Protein AF-A0A9E0NJ29-F1 (afdb_monomer_lite)

Secondary structure (DSSP, 8-state):
-EE--EEEEEE-SPP--EE-SSSEEE-S-HHHHHHHHHHHHHTT-EEPPPEE-GGG-EEEEEEETTEEEEEEEEEESEEEEEEEETTS-TTS-TTTSPPPHHHHHHHHHHHHHHHHSTTEEEEEEE-TTTTTTT---BS-SEE-----SS-EEEEEEE---SSS-----TTTTTTHHHHHHHHHHHHHTT-EEEEEEE-TTSEEEEEEESSS--EEEEEEEETTEEEEEEEETTS-HHHHHTTPPPPHHHHHHHHHHHHHHHH-TTEEEEEEE-GGGT----TTTT-GGG------

Sequence (296 aa):
MKVRPWAEFRTDLPSDQVEDEHDIVQFGGLGVAEAIGGLLAAHGYEISPPEYAGEHGWEFDFHALERRFWCQVTEVDRIQLLCIDMTSSPFGDVSRKPPHPAYIEVMTLLDRDLVDDPRFHDLAWYFDDEVARDLPGSLSPICETVAARVGSWVEFRADLSEDMGERQSGDIGLGQGCADAIVELLSGLGHQVWSPLPTTDKGWRFSFGPSGPRFTCDVHKMGETYRVLVEDKGRTFVDKLFKRPPTALHGETLSRLNAALAEDPRFREIIWRHPDERGRPDRDRDNPLDNPVSSG

pLDDT: mean 82.24, std 17.14, range [41.75, 98.69]

Structure (mmCIF, N/CA/C/O backbone):
data_AF-A0A9E0NJ29-F1
#
_entry.id   AF-A0A9E0NJ29-F1
#
loop_
_atom_site.group_PDB
_atom_site.id
_atom_site.type_symbol
_atom_site.label_atom_id
_atom_site.label_alt_id
_atom_site.label_comp_id
_atom_site.label_asym_id
_atom_site.label_entity_id
_atom_site.label_seq_id
_atom_site.pdbx_PDB_ins_code
_atom_site.Cartn_x
_atom_site.Cartn_y
_atom_site.Cartn_z
_atom_site.occupancy
_atom_site.B_iso_or_equiv
_atom_site.auth_seq_id
_atom_site.auth_comp_id
_atom_site.auth_asym_id
_atom_site.auth_atom_id
_atom_site.pdbx_PDB_model_num
ATOM 1 N N . MET A 1 1 ? -4.470 10.086 6.178 1.00 78.44 1 MET A N 1
ATOM 2 C CA . MET A 1 1 ? -4.207 9.013 5.207 1.00 78.44 1 MET A CA 1
ATOM 3 C C . MET A 1 1 ? -2.975 9.387 4.418 1.00 78.44 1 MET A C 1
ATOM 5 O O . MET A 1 1 ? -2.860 10.541 4.015 1.00 78.44 1 MET A O 1
ATOM 9 N N . LYS A 1 2 ? -2.043 8.452 4.275 1.00 88.12 2 LYS A N 1
ATOM 10 C CA . LYS A 1 2 ? -0.867 8.591 3.418 1.00 88.12 2 LYS A CA 1
ATOM 11 C C . LYS A 1 2 ? -0.836 7.400 2.467 1.00 88.12 2 LYS A C 1
ATOM 13 O O . LYS A 1 2 ? -1.322 6.334 2.830 1.00 88.12 2 LYS A O 1
ATOM 18 N N . VAL A 1 3 ? -0.263 7.594 1.291 1.00 91.44 3 VAL A N 1
ATOM 19 C CA . VAL A 1 3 ? -0.092 6.542 0.288 1.00 91.44 3 VAL A CA 1
ATOM 20 C C . VAL A 1 3 ? 1.399 6.318 0.100 1.00 91.44 3 VAL A C 1
ATOM 22 O O . VAL A 1 3 ? 2.151 7.289 0.027 1.00 91.44 3 VAL A O 1
ATOM 25 N N . ARG A 1 4 ? 1.808 5.054 0.091 1.00 94.19 4 ARG A N 1
ATOM 26 C CA . ARG A 1 4 ? 3.157 4.598 -0.231 1.00 94.19 4 ARG A CA 1
ATOM 27 C C . ARG A 1 4 ? 3.236 4.396 -1.743 1.00 94.19 4 ARG A C 1
ATOM 29 O O . ARG A 1 4 ? 2.570 3.489 -2.233 1.00 94.19 4 ARG A O 1
ATOM 36 N N . PRO A 1 5 ? 3.937 5.271 -2.481 1.00 95.62 5 PRO A N 1
ATOM 37 C CA . PRO A 1 5 ? 3.960 5.207 -3.938 1.00 95.62 5 PRO A CA 1
ATOM 38 C C . PRO A 1 5 ? 4.903 4.112 -4.456 1.00 95.62 5 PRO A C 1
ATOM 40 O O . PRO A 1 5 ? 4.798 3.739 -5.621 1.00 95.62 5 PRO A O 1
ATOM 43 N N . TRP A 1 6 ? 5.803 3.610 -3.603 1.00 96.94 6 TRP A N 1
ATOM 44 C CA . TRP A 1 6 ? 6.782 2.586 -3.946 1.00 96.94 6 TRP A CA 1
ATOM 45 C C . TRP A 1 6 ? 6.313 1.202 -3.519 1.00 96.94 6 TRP A C 1
ATOM 47 O O . TRP A 1 6 ? 5.836 1.039 -2.394 1.00 96.94 6 TRP A O 1
ATOM 57 N N . ALA A 1 7 ? 6.543 0.212 -4.369 1.00 97.62 7 ALA A N 1
ATOM 58 C CA . ALA A 1 7 ? 6.485 -1.197 -4.030 1.00 97.62 7 ALA A CA 1
ATOM 59 C C . ALA A 1 7 ? 7.816 -1.874 -4.361 1.00 97.62 7 ALA A C 1
ATOM 61 O O . ALA A 1 7 ? 8.446 -1.547 -5.364 1.00 97.62 7 ALA A O 1
ATOM 62 N N . GLU A 1 8 ? 8.204 -2.849 -3.550 1.00 97.31 8 GLU A N 1
ATOM 63 C CA . GLU A 1 8 ? 9.219 -3.834 -3.896 1.00 97.31 8 GLU A CA 1
ATOM 64 C C . GLU A 1 8 ? 8.598 -5.224 -3.881 1.00 97.31 8 GLU A C 1
ATOM 66 O O . GLU A 1 8 ? 7.799 -5.546 -3.001 1.00 97.31 8 GLU A O 1
ATOM 71 N N . PHE A 1 9 ? 8.963 -6.054 -4.852 1.00 97.56 9 PHE A N 1
ATOM 72 C CA . PHE A 1 9 ? 8.503 -7.437 -4.939 1.00 97.56 9 PHE A CA 1
ATOM 73 C C . PHE A 1 9 ? 9.471 -8.283 -5.767 1.00 97.56 9 PHE A C 1
ATOM 75 O O . PHE A 1 9 ? 10.479 -7.811 -6.302 1.00 97.56 9 PHE A O 1
ATOM 82 N N . ARG A 1 10 ? 9.179 -9.577 -5.839 1.00 97.62 10 ARG A N 1
ATOM 83 C CA . ARG A 1 10 ? 9.832 -10.542 -6.718 1.00 97.62 10 ARG A CA 1
ATOM 84 C C . ARG A 1 10 ? 8.836 -11.063 -7.743 1.00 97.62 10 ARG A C 1
ATOM 86 O O . ARG A 1 10 ? 7.624 -10.976 -7.544 1.00 97.62 10 ARG A O 1
ATOM 93 N N . THR A 1 11 ? 9.357 -11.581 -8.847 1.00 97.94 11 THR A N 1
ATOM 94 C CA . THR A 1 11 ? 8.540 -12.112 -9.931 1.00 97.94 11 THR A CA 1
ATOM 95 C C . THR A 1 11 ? 9.169 -13.346 -10.559 1.00 97.94 11 THR A C 1
ATOM 97 O O . THR A 1 11 ? 10.391 -13.461 -10.617 1.00 97.94 11 THR A O 1
ATOM 100 N N . ASP A 1 12 ? 8.313 -14.237 -11.056 1.00 97.56 12 ASP A N 1
ATOM 101 C CA . ASP A 1 12 ? 8.699 -15.397 -11.867 1.00 97.56 12 ASP A CA 1
ATOM 102 C C . ASP A 1 12 ? 8.772 -15.070 -13.373 1.00 97.56 12 ASP A C 1
ATOM 104 O O . ASP A 1 12 ? 9.036 -15.949 -14.200 1.00 97.56 12 ASP A O 1
ATOM 108 N N . LEU A 1 13 ? 8.497 -13.819 -13.760 1.00 97.44 13 LEU A N 1
ATOM 109 C CA . LEU A 1 13 ? 8.681 -13.367 -15.136 1.00 97.44 13 LEU A CA 1
ATOM 110 C C . LEU A 1 13 ? 10.170 -13.441 -15.518 1.00 97.44 13 LEU A C 1
ATOM 112 O O . LEU A 1 13 ? 11.033 -13.143 -14.692 1.00 97.44 13 LEU A O 1
ATOM 116 N N . PRO A 1 14 ? 10.499 -13.847 -16.759 1.00 97.00 14 PRO A N 1
ATOM 117 C CA . PRO A 1 14 ? 11.886 -13.899 -17.196 1.00 97.00 14 PRO A CA 1
ATOM 118 C C . PRO A 1 14 ? 12.480 -12.489 -17.204 1.00 97.00 14 PRO A C 1
ATOM 120 O O . PRO A 1 14 ? 11.863 -11.574 -17.750 1.00 97.00 14 PRO A O 1
ATOM 123 N N . SER A 1 15 ? 13.681 -12.338 -16.640 1.00 95.69 15 SER A N 1
ATOM 124 C CA . SER A 1 15 ? 14.414 -11.076 -16.741 1.00 95.69 15 SER A CA 1
ATOM 125 C C . SER A 1 15 ? 14.757 -10.791 -18.203 1.00 95.69 15 SER A C 1
ATOM 127 O O . SER A 1 15 ? 15.231 -11.661 -18.942 1.00 95.69 15 SER A O 1
ATOM 129 N N . ASP A 1 16 ? 14.483 -9.560 -18.610 1.00 96.44 16 ASP A N 1
ATOM 130 C CA . ASP A 1 16 ? 14.795 -8.973 -19.909 1.00 96.44 16 ASP A CA 1
ATOM 131 C C . ASP A 1 16 ? 16.003 -8.020 -19.837 1.00 96.44 16 ASP A C 1
ATOM 133 O O . ASP A 1 16 ? 16.238 -7.239 -20.762 1.00 96.44 16 ASP A O 1
ATOM 137 N N . GLN A 1 17 ? 16.776 -8.094 -18.748 1.00 96.81 17 GLN A N 1
ATOM 138 C CA . GLN A 1 17 ? 18.022 -7.356 -18.585 1.00 96.81 17 GLN A CA 1
ATOM 139 C C . GLN A 1 17 ? 19.045 -7.764 -19.653 1.00 96.81 17 GLN A C 1
ATOM 141 O O . GLN A 1 17 ? 19.259 -8.946 -19.933 1.00 96.81 17 GLN A O 1
ATOM 146 N N . VAL A 1 18 ? 19.705 -6.765 -20.238 1.00 96.44 18 VAL A N 1
ATOM 147 C CA . VAL A 1 18 ? 20.787 -6.955 -21.206 1.00 96.44 18 VAL A CA 1
ATOM 148 C C . VAL A 1 18 ? 22.066 -6.380 -20.622 1.00 96.44 18 VAL A C 1
ATOM 150 O O . VAL A 1 18 ? 22.160 -5.181 -20.367 1.00 96.44 18 VAL A O 1
ATOM 153 N N . GLU A 1 19 ? 23.062 -7.240 -20.457 1.00 95.75 19 GLU A N 1
ATOM 154 C CA . GLU A 1 19 ? 24.405 -6.887 -20.000 1.00 95.75 19 GLU A CA 1
ATOM 155 C C . GLU A 1 19 ? 25.410 -7.071 -21.140 1.00 95.75 19 GLU A C 1
ATOM 157 O O . GLU A 1 19 ? 25.272 -7.983 -21.964 1.00 95.75 19 GLU A O 1
ATOM 162 N N . ASP A 1 20 ? 26.425 -6.211 -21.185 1.00 94.56 20 ASP A N 1
ATOM 163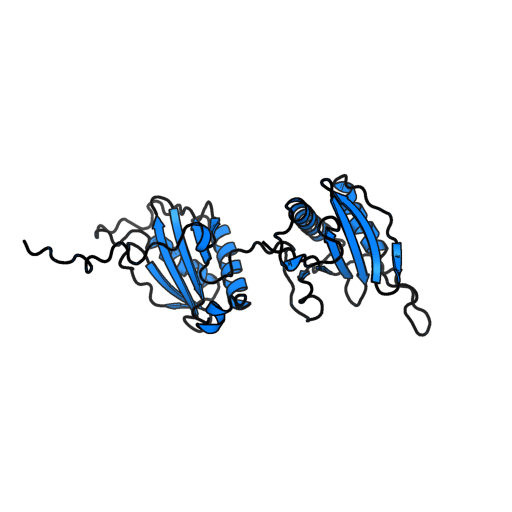 C CA . ASP A 1 20 ? 27.644 -6.461 -21.949 1.00 94.56 20 ASP A CA 1
ATOM 164 C C . ASP A 1 20 ? 28.786 -6.933 -21.025 1.00 94.56 20 ASP A C 1
ATOM 166 O O . ASP A 1 20 ? 28.555 -7.359 -19.896 1.00 94.56 20 ASP A O 1
ATOM 170 N N . GLU A 1 21 ? 30.031 -6.953 -21.512 1.00 94.31 21 GLU A N 1
ATOM 171 C CA . GLU A 1 21 ? 31.173 -7.440 -20.722 1.00 94.31 21 GLU A CA 1
ATOM 172 C C . GLU A 1 21 ? 31.466 -6.608 -19.458 1.00 94.31 21 GLU A C 1
ATOM 174 O O . GLU A 1 21 ? 32.166 -7.103 -18.572 1.00 94.31 21 GLU A O 1
ATOM 179 N N . HIS A 1 22 ? 30.989 -5.362 -19.378 1.00 92.62 22 HIS A N 1
ATOM 180 C CA . HIS A 1 22 ? 31.361 -4.429 -18.314 1.00 92.62 22 HIS A CA 1
ATOM 181 C C . HIS A 1 22 ? 30.162 -3.744 -17.650 1.00 92.62 22 HIS A C 1
ATOM 183 O O . HIS A 1 22 ? 30.268 -3.425 -16.466 1.00 92.62 22 HIS A O 1
ATOM 189 N N . ASP A 1 23 ? 29.052 -3.543 -18.365 1.00 92.25 23 ASP A N 1
ATOM 190 C CA . ASP A 1 23 ? 27.946 -2.695 -17.925 1.00 92.25 23 ASP A CA 1
ATOM 191 C C . ASP A 1 23 ? 26.559 -3.271 -18.283 1.00 92.25 23 ASP A C 1
ATOM 193 O O . ASP A 1 23 ? 26.382 -4.060 -19.218 1.00 92.25 23 ASP A O 1
ATOM 197 N N . ILE A 1 24 ? 25.536 -2.832 -17.539 1.00 90.94 24 ILE A N 1
ATOM 198 C CA . ILE A 1 24 ? 24.129 -3.059 -17.893 1.00 90.94 24 ILE A CA 1
ATOM 199 C C . ILE A 1 24 ? 23.787 -2.124 -19.059 1.00 90.94 24 ILE A C 1
ATOM 201 O O . ILE A 1 24 ? 23.753 -0.903 -18.907 1.00 90.94 24 ILE A O 1
ATOM 205 N N . VAL A 1 25 ? 23.508 -2.701 -20.227 1.00 94.06 25 VAL A N 1
ATOM 206 C CA . VAL A 1 25 ? 23.078 -1.965 -21.426 1.00 94.06 25 VAL A CA 1
ATOM 207 C C . VAL A 1 25 ? 21.591 -1.623 -21.335 1.00 94.06 25 VAL A C 1
ATOM 209 O O . VAL A 1 25 ? 21.167 -0.537 -21.739 1.00 94.06 25 VAL A O 1
ATOM 212 N N . GLN A 1 26 ? 20.799 -2.552 -20.797 1.00 95.62 26 GLN A N 1
ATOM 213 C CA . GLN A 1 26 ? 19.365 -2.397 -20.600 1.00 95.62 26 GLN A CA 1
ATOM 214 C C . GLN A 1 26 ? 18.952 -2.987 -19.258 1.00 95.62 26 GLN A C 1
ATOM 216 O O . GLN A 1 26 ? 19.110 -4.188 -19.052 1.00 95.62 26 GLN A O 1
ATOM 221 N N . PHE A 1 27 ? 18.401 -2.161 -18.370 1.00 95.69 27 PHE A N 1
ATOM 222 C CA . PHE A 1 27 ? 17.792 -2.658 -17.137 1.00 95.69 27 PHE A CA 1
ATOM 223 C C . PHE A 1 27 ? 16.570 -3.523 -17.458 1.00 95.69 27 PHE A C 1
ATOM 225 O O . PHE A 1 27 ? 15.775 -3.189 -18.345 1.00 95.69 27 PHE A O 1
ATOM 232 N N . GLY A 1 28 ? 16.427 -4.630 -16.731 1.00 96.56 28 GLY A N 1
ATOM 233 C CA . GLY A 1 28 ? 15.237 -5.466 -16.818 1.00 96.56 28 GLY A CA 1
ATOM 234 C C . GLY A 1 28 ? 13.997 -4.766 -16.256 1.00 96.56 28 GLY A C 1
ATOM 235 O O . GLY A 1 28 ? 14.069 -3.707 -15.622 1.00 96.56 28 GLY A O 1
ATOM 236 N N . GLY A 1 29 ? 12.835 -5.357 -16.516 1.00 97.44 29 GLY A N 1
ATOM 237 C CA . GLY A 1 29 ? 11.540 -4.873 -16.056 1.00 97.44 29 GLY A CA 1
ATOM 238 C C . GLY A 1 29 ? 10.511 -4.640 -17.160 1.00 97.44 29 GLY A C 1
ATOM 239 O O . GLY A 1 29 ? 9.378 -4.306 -16.816 1.00 97.44 29 GLY A O 1
ATOM 240 N N . LEU A 1 30 ? 10.818 -4.848 -18.451 1.00 98.19 30 LEU A N 1
ATOM 241 C CA . LEU A 1 30 ? 9.831 -4.667 -19.526 1.00 98.19 30 LEU A CA 1
ATOM 242 C C . LEU A 1 30 ? 8.654 -5.617 -19.342 1.00 98.19 30 LEU A C 1
ATOM 244 O O . LEU A 1 30 ? 7.504 -5.185 -19.325 1.00 98.19 30 LEU A O 1
ATOM 248 N N . GLY A 1 31 ? 8.939 -6.908 -19.147 1.00 98.25 31 GLY A N 1
ATOM 249 C CA . GLY A 1 31 ? 7.895 -7.921 -18.975 1.00 98.25 31 GLY A CA 1
ATOM 250 C C . GLY A 1 31 ? 7.026 -7.652 -17.744 1.00 98.25 31 GLY A C 1
ATOM 251 O O . GLY A 1 31 ? 5.822 -7.911 -17.755 1.00 98.25 31 GLY A O 1
ATOM 252 N N . VAL A 1 32 ? 7.618 -7.072 -16.697 1.00 98.44 32 VAL A N 1
ATOM 253 C CA . VAL A 1 32 ? 6.902 -6.624 -15.498 1.00 98.44 32 VAL A CA 1
ATOM 254 C C . VAL A 1 32 ? 6.026 -5.411 -15.806 1.00 98.44 32 VAL A C 1
ATOM 256 O O . VAL A 1 32 ? 4.849 -5.418 -15.455 1.00 98.44 32 VAL A O 1
ATOM 259 N N . ALA A 1 33 ? 6.562 -4.385 -16.470 1.00 98.62 33 ALA A N 1
ATOM 260 C CA . ALA A 1 33 ? 5.816 -3.186 -16.844 1.00 98.62 33 ALA A CA 1
ATOM 261 C C . ALA A 1 33 ? 4.617 -3.530 -17.745 1.00 98.62 33 ALA A C 1
ATOM 263 O O . ALA A 1 33 ? 3.506 -3.065 -17.494 1.00 98.62 33 ALA A O 1
ATOM 264 N N . GLU A 1 34 ? 4.804 -4.416 -18.727 1.00 98.62 34 GLU A N 1
ATOM 265 C CA . GLU A 1 34 ? 3.725 -4.940 -19.572 1.00 98.62 34 GLU A CA 1
ATOM 266 C C . GLU A 1 34 ? 2.687 -5.725 -18.762 1.00 98.62 34 GLU A C 1
ATOM 268 O O . GLU A 1 34 ? 1.483 -5.569 -18.977 1.00 98.62 34 GLU A O 1
ATOM 273 N N . ALA A 1 35 ? 3.124 -6.554 -17.808 1.00 98.62 35 ALA A N 1
ATOM 274 C CA . ALA A 1 35 ? 2.219 -7.315 -16.955 1.00 98.62 35 ALA A CA 1
ATOM 275 C C . ALA A 1 35 ? 1.366 -6.405 -16.056 1.00 98.62 35 ALA A C 1
ATOM 277 O O . ALA A 1 35 ? 0.152 -6.604 -15.987 1.00 98.62 35 ALA A O 1
ATOM 278 N N . ILE A 1 36 ? 1.969 -5.392 -15.427 1.00 98.69 36 ILE A N 1
ATOM 279 C CA . ILE A 1 36 ? 1.260 -4.394 -14.611 1.00 98.69 36 ILE A CA 1
ATOM 280 C C . ILE A 1 36 ? 0.313 -3.565 -15.483 1.00 98.69 36 ILE A C 1
ATOM 282 O O . ILE A 1 36 ? -0.847 -3.372 -15.120 1.00 98.69 36 ILE A O 1
ATOM 286 N N . GLY A 1 37 ? 0.767 -3.125 -16.659 1.00 98.56 37 GLY A N 1
ATOM 287 C CA . GLY A 1 37 ? -0.082 -2.453 -17.639 1.00 98.56 37 GLY A CA 1
ATOM 288 C C . GLY A 1 37 ? -1.286 -3.311 -18.037 1.00 98.56 37 GLY A C 1
ATOM 289 O O . GLY A 1 37 ? -2.406 -2.813 -18.090 1.00 98.56 37 GLY A O 1
ATOM 290 N N . GLY A 1 38 ? -1.094 -4.619 -18.228 1.00 98.56 38 GLY A N 1
ATOM 291 C CA . GLY A 1 38 ? -2.170 -5.574 -18.496 1.00 98.56 38 GLY A CA 1
ATOM 292 C C . GLY A 1 38 ? -3.193 -5.687 -17.360 1.00 98.56 38 GLY A C 1
ATOM 293 O O . GLY A 1 38 ? -4.394 -5.722 -17.637 1.00 98.56 38 GLY A O 1
ATOM 294 N N . LEU A 1 39 ? -2.742 -5.695 -16.098 1.00 98.44 39 LEU A N 1
ATOM 295 C CA . LEU A 1 39 ? -3.627 -5.673 -14.924 1.00 98.44 39 LEU A CA 1
ATOM 296 C C . LEU A 1 39 ? -4.468 -4.391 -14.897 1.00 98.44 39 LEU A C 1
ATOM 298 O O . LEU A 1 39 ? -5.692 -4.452 -14.820 1.00 98.44 39 LEU A O 1
ATOM 302 N N . LEU A 1 40 ? -3.832 -3.229 -15.060 1.00 98.31 40 LEU A N 1
ATOM 303 C CA . LEU A 1 40 ? -4.519 -1.934 -15.078 1.00 98.31 40 LEU A CA 1
ATOM 304 C C . LEU A 1 40 ? -5.496 -1.810 -16.262 1.00 98.31 40 LEU A C 1
ATOM 306 O O . LEU A 1 40 ? -6.622 -1.337 -16.096 1.00 98.31 40 LEU A O 1
ATOM 310 N N . ALA A 1 41 ? -5.110 -2.288 -17.446 1.00 98.25 41 ALA A N 1
ATOM 311 C CA . ALA A 1 41 ? -5.965 -2.308 -18.630 1.00 98.25 41 ALA A CA 1
ATOM 312 C C . ALA A 1 41 ? -7.211 -3.192 -18.443 1.00 98.25 41 ALA A C 1
ATOM 314 O O . ALA A 1 41 ? -8.274 -2.873 -18.981 1.00 98.25 41 ALA A O 1
ATOM 315 N N . ALA A 1 42 ? -7.125 -4.269 -17.651 1.00 98.19 42 ALA A N 1
ATOM 316 C CA . ALA A 1 42 ? -8.271 -5.128 -17.340 1.00 98.19 42 ALA A CA 1
ATOM 317 C C . ALA A 1 42 ? -9.385 -4.391 -16.566 1.00 98.19 42 ALA A C 1
ATOM 319 O O . ALA A 1 42 ? -10.545 -4.802 -16.629 1.00 98.19 42 ALA A O 1
ATOM 320 N N . HIS A 1 43 ? -9.064 -3.264 -15.918 1.00 97.31 43 HIS A N 1
ATOM 321 C CA . HIS A 1 43 ? -10.033 -2.360 -15.277 1.00 97.31 43 HIS A CA 1
ATOM 322 C C . HIS A 1 43 ? -10.547 -1.247 -16.196 1.00 97.31 43 HIS A C 1
ATOM 324 O O . HIS A 1 43 ? -11.278 -0.361 -15.755 1.00 97.31 43 HIS A O 1
ATOM 330 N N . GLY A 1 44 ? -10.203 -1.295 -17.485 1.00 97.81 44 GLY A N 1
ATOM 331 C CA . GLY A 1 44 ? -10.639 -0.324 -18.487 1.00 97.81 44 GLY A CA 1
ATOM 332 C C . GLY A 1 44 ? -9.830 0.973 -18.500 1.00 97.81 44 GLY A C 1
ATOM 333 O O . GLY A 1 44 ? -10.287 1.956 -19.084 1.00 97.81 44 GLY A O 1
ATOM 334 N N . TYR A 1 45 ? -8.656 0.997 -17.866 1.00 98.06 45 TYR A N 1
ATOM 335 C CA . TYR A 1 45 ? -7.743 2.136 -17.932 1.00 98.06 45 TYR A CA 1
ATOM 336 C C . TYR A 1 45 ? -6.970 2.150 -19.255 1.00 98.06 45 TYR A C 1
ATOM 338 O O . TYR A 1 45 ? -6.620 1.107 -19.807 1.00 98.06 45 TYR A O 1
ATOM 346 N N . GLU A 1 46 ? -6.706 3.350 -19.769 1.00 97.94 46 GLU A N 1
ATOM 347 C CA . GLU A 1 46 ? -5.904 3.549 -20.978 1.00 97.94 46 GLU A CA 1
ATOM 348 C C . GLU A 1 46 ? -4.428 3.646 -20.588 1.00 97.94 46 GLU A C 1
ATOM 350 O O . GLU A 1 46 ? -4.053 4.576 -19.872 1.00 97.94 46 GLU A O 1
ATOM 355 N N . ILE A 1 47 ? -3.615 2.688 -21.041 1.00 98.38 47 ILE A N 1
ATOM 356 C CA . ILE A 1 47 ? -2.194 2.552 -20.692 1.00 98.38 47 ILE A CA 1
ATOM 357 C C . ILE A 1 47 ? -1.339 2.862 -21.924 1.00 98.38 47 ILE A C 1
ATOM 359 O O . ILE A 1 47 ? -1.619 2.351 -23.013 1.00 98.38 47 ILE A O 1
ATOM 363 N N . SER A 1 48 ? -0.292 3.672 -21.769 1.00 98.56 48 SER A N 1
ATOM 364 C CA . SER A 1 48 ? 0.726 3.820 -22.809 1.00 98.56 48 SER A CA 1
ATOM 365 C C . SER A 1 48 ? 1.612 2.568 -22.877 1.00 98.56 48 SER A C 1
ATOM 367 O O . SER A 1 48 ? 1.768 1.863 -21.879 1.00 98.56 48 SER A O 1
ATOM 369 N N . PRO A 1 49 ? 2.237 2.274 -24.026 1.00 98.38 49 PRO A N 1
ATOM 370 C CA . PRO A 1 49 ? 3.308 1.284 -24.070 1.00 98.38 49 PRO A CA 1
ATOM 371 C C . PRO A 1 49 ? 4.441 1.658 -23.094 1.00 98.38 49 PRO A C 1
ATOM 373 O O . PRO A 1 49 ? 4.693 2.855 -22.927 1.00 98.38 49 PRO A O 1
ATOM 376 N N . PRO A 1 50 ? 5.129 0.677 -22.479 1.00 98.56 50 PRO A N 1
ATOM 377 C CA . PRO A 1 50 ? 6.347 0.942 -21.725 1.00 98.56 50 PRO A CA 1
ATOM 378 C C . PRO A 1 50 ? 7.451 1.546 -22.599 1.00 98.56 50 PRO A C 1
ATOM 380 O O . PRO A 1 50 ? 7.715 1.076 -23.708 1.00 98.56 50 PRO A O 1
ATOM 383 N N . GLU A 1 51 ? 8.115 2.569 -22.076 1.00 98.44 51 GLU A N 1
ATOM 384 C CA . GLU A 1 51 ? 9.248 3.256 -22.688 1.00 98.44 51 GLU A CA 1
ATOM 385 C C . GLU A 1 51 ? 10.501 3.051 -21.826 1.00 98.44 51 GLU A C 1
ATOM 387 O O . GLU A 1 51 ? 10.440 3.079 -20.597 1.00 98.44 51 GLU A O 1
ATOM 392 N N . TYR A 1 52 ? 11.649 2.808 -22.463 1.00 97.81 52 TYR A N 1
ATOM 393 C CA . TYR A 1 52 ? 12.908 2.615 -21.744 1.00 97.81 52 TYR A CA 1
ATOM 394 C C . TYR A 1 52 ? 13.489 3.965 -21.304 1.00 97.81 52 TYR A C 1
ATOM 396 O O . TYR A 1 52 ? 13.844 4.799 -22.140 1.00 97.81 52 TYR A O 1
ATOM 404 N N . ALA A 1 53 ? 13.636 4.148 -19.993 1.00 97.06 53 ALA A N 1
ATOM 405 C CA . ALA A 1 53 ? 14.081 5.374 -19.333 1.00 97.06 53 ALA A CA 1
ATOM 406 C C . ALA A 1 53 ? 15.552 5.312 -18.864 1.00 97.06 53 ALA A C 1
ATOM 408 O O . ALA A 1 53 ? 15.953 6.005 -17.925 1.00 97.06 53 ALA A O 1
ATOM 409 N N . GLY A 1 54 ? 16.383 4.482 -19.505 1.00 95.25 54 GLY A N 1
ATOM 410 C CA . GLY A 1 54 ? 17.804 4.346 -19.172 1.00 95.25 54 GLY A CA 1
ATOM 411 C C . GLY A 1 54 ? 18.020 3.696 -17.804 1.00 95.25 54 GLY A C 1
ATOM 412 O O . GLY A 1 54 ? 17.465 2.640 -17.518 1.00 95.25 54 GLY A O 1
ATOM 413 N N . GLU A 1 55 ? 18.805 4.344 -16.938 1.00 93.25 55 GLU A N 1
ATOM 414 C CA . GLU A 1 55 ? 19.117 3.850 -15.582 1.00 93.25 55 GLU A CA 1
ATOM 415 C C . GLU A 1 55 ? 17.893 3.751 -14.655 1.00 93.25 55 GLU A C 1
ATOM 417 O O . GLU A 1 55 ? 17.967 3.167 -13.577 1.00 93.25 55 GLU A O 1
ATOM 422 N N . HIS A 1 56 ? 16.756 4.314 -15.064 1.00 93.75 56 HIS A N 1
ATOM 423 C CA . HIS A 1 56 ? 15.495 4.236 -14.332 1.00 93.75 56 HIS A CA 1
ATOM 424 C C . HIS A 1 56 ? 14.629 3.032 -14.741 1.00 93.75 56 HIS A C 1
ATOM 426 O O . HIS A 1 56 ? 13.556 2.832 -14.175 1.00 93.75 56 HIS A O 1
ATOM 432 N N . GLY A 1 57 ? 15.085 2.200 -15.681 1.00 96.44 57 GLY A N 1
ATOM 433 C CA . GLY A 1 57 ? 14.340 1.037 -16.156 1.00 96.44 57 GLY A CA 1
ATOM 434 C C . GLY A 1 57 ? 13.255 1.423 -17.155 1.00 96.44 57 GLY A C 1
ATOM 435 O O . GLY A 1 57 ? 13.546 2.033 -18.182 1.00 96.44 57 GLY A O 1
ATOM 436 N N . TRP A 1 58 ? 12.015 1.049 -16.870 1.00 98.44 58 TRP A N 1
ATOM 437 C CA . TRP A 1 58 ? 10.879 1.173 -17.780 1.00 98.44 58 TRP A CA 1
ATOM 438 C C . TRP A 1 58 ? 9.805 2.065 -17.188 1.00 98.44 58 TRP A C 1
ATOM 440 O O . TRP A 1 58 ? 9.438 1.901 -16.029 1.00 98.44 58 TRP A O 1
ATOM 450 N N . GLU A 1 59 ? 9.257 2.975 -17.983 1.00 98.38 59 GLU A N 1
ATOM 451 C CA . GLU A 1 59 ? 8.180 3.860 -17.555 1.00 98.38 59 GLU A CA 1
ATOM 452 C C . GLU A 1 59 ? 6.960 3.769 -18.464 1.00 98.38 59 GLU A C 1
ATOM 454 O O . GLU A 1 59 ? 7.067 3.461 -19.647 1.00 98.38 59 GLU A O 1
ATOM 459 N N . PHE A 1 60 ? 5.779 4.025 -17.914 1.00 98.62 60 PHE A N 1
ATOM 460 C CA . PHE A 1 60 ? 4.553 4.166 -18.691 1.00 98.62 60 PHE A CA 1
ATOM 461 C C . PHE A 1 60 ? 3.568 5.088 -17.977 1.00 98.62 60 PHE A C 1
ATOM 463 O O . PHE A 1 60 ? 3.564 5.216 -16.752 1.00 98.62 60 PHE A O 1
ATOM 470 N N . ASP A 1 61 ? 2.699 5.721 -18.754 1.00 98.38 61 ASP A N 1
ATOM 471 C CA . ASP A 1 61 ? 1.592 6.520 -18.257 1.00 98.38 61 ASP A CA 1
ATOM 472 C C . ASP A 1 61 ? 0.282 5.740 -18.355 1.00 98.38 61 ASP A C 1
ATOM 474 O O . ASP A 1 61 ? 0.087 4.899 -19.236 1.00 98.38 61 ASP A O 1
ATOM 478 N N . PHE A 1 62 ? -0.676 6.085 -17.501 1.00 98.25 62 PHE A N 1
ATOM 479 C CA . PHE A 1 62 ? -2.057 5.673 -17.704 1.00 98.25 62 PHE A CA 1
ATOM 480 C C . PHE A 1 62 ? -3.069 6.711 -17.235 1.00 98.25 62 PHE A C 1
ATOM 482 O O . PHE A 1 62 ? -2.785 7.565 -16.390 1.00 98.25 62 PHE A O 1
ATOM 489 N N . HIS A 1 63 ? -4.277 6.625 -17.793 1.00 97.81 63 HIS A N 1
ATOM 490 C CA . HIS A 1 63 ? -5.409 7.449 -17.389 1.00 97.81 63 HIS A CA 1
ATOM 491 C C . HIS A 1 63 ? -6.430 6.624 -16.611 1.00 97.81 63 HIS A C 1
ATOM 493 O O . HIS A 1 63 ? -6.988 5.653 -17.121 1.00 97.81 63 HIS A O 1
ATOM 499 N N . ALA A 1 64 ? -6.715 7.058 -15.386 1.00 96.44 64 ALA A N 1
ATOM 500 C CA . ALA A 1 64 ? -7.742 6.475 -14.534 1.00 96.44 64 ALA A CA 1
ATOM 501 C C . ALA A 1 64 ? -8.513 7.588 -13.823 1.00 96.44 64 ALA A C 1
ATOM 503 O O . ALA A 1 64 ? -7.923 8.546 -13.327 1.00 96.44 64 ALA A O 1
ATOM 504 N N . LEU A 1 65 ? -9.843 7.469 -13.769 1.00 94.12 65 LEU A N 1
ATOM 505 C CA . LEU A 1 65 ? -10.705 8.367 -12.986 1.00 94.12 65 LEU A CA 1
ATOM 506 C C . LEU A 1 65 ? -10.452 9.866 -13.271 1.00 94.12 65 LEU A C 1
ATOM 508 O O . LEU A 1 65 ? -10.361 10.669 -12.345 1.00 94.12 65 LEU A O 1
ATOM 512 N N . GLU A 1 66 ? -10.310 10.227 -14.554 1.00 95.31 66 GLU A N 1
ATOM 513 C CA . GLU A 1 66 ? -10.008 11.592 -15.040 1.00 95.31 66 GLU A CA 1
ATOM 514 C C . GLU A 1 66 ? -8.625 12.139 -14.632 1.00 95.31 66 GLU A C 1
ATOM 516 O O . GLU A 1 66 ? -8.396 13.351 -14.627 1.00 95.31 66 GLU A O 1
ATOM 521 N N . ARG A 1 67 ? -7.685 11.258 -14.279 1.00 95.25 67 ARG A N 1
ATOM 522 C CA . ARG A 1 67 ? -6.340 11.624 -13.820 1.00 95.25 67 ARG A CA 1
ATOM 523 C C . ARG A 1 67 ? -5.277 10.868 -14.591 1.00 95.25 67 ARG A C 1
ATOM 525 O O . ARG A 1 67 ? -5.490 9.727 -14.991 1.00 95.25 67 ARG A O 1
ATOM 532 N N . ARG A 1 68 ? -4.129 11.519 -14.763 1.00 96.31 68 ARG A N 1
ATOM 533 C CA . ARG A 1 68 ? -2.918 10.914 -15.314 1.00 96.31 68 ARG A CA 1
ATOM 534 C C . ARG A 1 68 ? -2.036 10.402 -14.184 1.00 96.31 68 ARG A C 1
ATOM 536 O O . ARG A 1 68 ? -1.722 11.154 -13.256 1.00 96.31 68 ARG A O 1
ATOM 543 N N . PHE A 1 69 ? -1.611 9.160 -14.320 1.00 96.62 69 PHE A N 1
ATOM 544 C CA . PHE A 1 69 ? -0.647 8.498 -13.461 1.00 96.62 69 PHE A CA 1
ATOM 545 C C . PHE A 1 69 ? 0.592 8.138 -14.272 1.00 96.62 69 PHE A C 1
ATOM 547 O O . PHE A 1 69 ? 0.480 7.860 -15.464 1.00 96.62 69 PHE A O 1
ATOM 554 N N . TRP A 1 70 ? 1.742 8.150 -13.610 1.00 97.31 70 TRP A N 1
ATOM 555 C CA . TRP A 1 70 ? 3.023 7.722 -14.160 1.00 97.31 70 TRP A CA 1
ATOM 556 C C . TRP A 1 70 ? 3.569 6.587 -13.300 1.00 97.31 70 TRP A C 1
ATOM 558 O O . TRP A 1 70 ? 3.572 6.692 -12.068 1.00 97.31 70 TRP A O 1
ATOM 568 N N . CYS A 1 71 ? 3.994 5.516 -13.961 1.00 98.19 71 CYS A N 1
ATOM 569 C CA . CYS A 1 71 ? 4.614 4.352 -13.357 1.00 98.19 71 CYS A CA 1
ATOM 570 C C . CYS A 1 71 ? 6.049 4.196 -13.848 1.00 98.19 71 CYS A C 1
ATOM 572 O O . CYS A 1 71 ? 6.310 4.362 -15.035 1.00 98.19 71 CYS A O 1
ATOM 574 N N . GLN A 1 72 ? 6.938 3.782 -12.951 1.00 98.12 72 GLN A N 1
ATOM 575 C CA . GLN A 1 72 ? 8.297 3.357 -13.266 1.00 98.12 72 GLN A CA 1
ATOM 576 C C . GLN A 1 72 ? 8.553 1.981 -12.651 1.00 98.12 72 GLN A C 1
ATOM 578 O O . GLN A 1 72 ? 8.202 1.746 -11.495 1.00 98.12 72 GLN A O 1
ATOM 583 N N . VAL A 1 73 ? 9.175 1.090 -13.414 1.00 98.25 73 VAL A N 1
ATOM 584 C CA . VAL A 1 73 ? 9.585 -0.254 -13.015 1.00 98.25 73 VAL A CA 1
ATOM 585 C C . VAL A 1 73 ? 11.085 -0.393 -13.237 1.00 98.25 73 VAL A C 1
ATOM 587 O O . VAL A 1 73 ? 11.577 -0.154 -14.338 1.00 98.25 73 VAL A O 1
ATOM 590 N N . THR A 1 74 ? 11.811 -0.814 -12.209 1.00 96.50 74 THR A N 1
ATOM 591 C CA . THR A 1 74 ? 13.262 -1.015 -12.283 1.00 96.50 74 THR A CA 1
ATOM 592 C C . THR A 1 74 ? 13.634 -2.343 -11.627 1.00 96.50 74 THR A C 1
ATOM 594 O O . THR A 1 74 ? 13.211 -2.617 -10.505 1.00 96.50 74 THR A O 1
ATOM 597 N N . GLU A 1 75 ? 14.424 -3.174 -12.307 1.00 95.69 75 GLU A N 1
ATOM 598 C CA . GLU A 1 75 ? 15.018 -4.385 -11.729 1.00 95.69 75 GLU A CA 1
ATOM 599 C C . GLU A 1 75 ? 16.412 -4.064 -11.154 1.00 95.69 75 GLU A C 1
ATOM 601 O O . GLU A 1 75 ? 17.359 -3.837 -11.902 1.00 95.69 75 GLU A O 1
ATOM 606 N N . VAL A 1 76 ? 16.535 -4.013 -9.819 1.00 89.19 76 VAL A N 1
ATOM 607 C CA . VAL A 1 76 ? 17.807 -3.820 -9.088 1.00 89.19 76 VAL A CA 1
ATOM 608 C C . VAL A 1 76 ? 17.819 -4.756 -7.879 1.00 89.19 76 VAL A C 1
ATOM 610 O O . VAL A 1 76 ? 17.306 -4.405 -6.819 1.00 89.19 76 VAL A O 1
ATOM 613 N N . ASP A 1 77 ? 18.339 -5.977 -8.047 1.00 88.44 77 ASP A N 1
ATOM 614 C CA . ASP A 1 77 ? 18.223 -7.137 -7.129 1.00 88.44 77 ASP A CA 1
ATOM 615 C C . ASP A 1 77 ? 16.781 -7.641 -6.888 1.00 88.44 77 ASP A C 1
ATOM 617 O O . ASP A 1 77 ? 16.526 -8.847 -6.807 1.00 88.44 77 ASP A O 1
ATOM 621 N N . ARG A 1 78 ? 15.831 -6.716 -6.751 1.00 91.88 78 ARG A N 1
ATOM 622 C CA . ARG A 1 78 ? 14.380 -6.895 -6.685 1.00 91.88 78 ARG A CA 1
ATOM 623 C C . ARG A 1 78 ? 13.721 -5.980 -7.711 1.00 91.88 78 ARG A C 1
ATOM 625 O O . ARG A 1 78 ? 14.339 -5.046 -8.219 1.00 91.88 78 ARG A O 1
ATOM 632 N N . ILE A 1 79 ? 12.444 -6.226 -7.973 1.00 96.81 79 ILE A N 1
ATOM 633 C CA . ILE A 1 79 ? 11.642 -5.295 -8.754 1.00 96.81 79 ILE A CA 1
ATOM 634 C C . ILE A 1 79 ? 11.198 -4.156 -7.848 1.00 96.81 79 ILE A C 1
ATOM 636 O O . ILE A 1 79 ? 10.566 -4.399 -6.819 1.00 96.81 79 ILE A O 1
ATOM 640 N N . GLN A 1 80 ? 11.493 -2.930 -8.263 1.00 96.75 80 GLN A N 1
ATOM 641 C CA . GLN A 1 80 ? 10.963 -1.705 -7.684 1.00 96.75 80 GLN A CA 1
ATOM 642 C C . GLN A 1 80 ? 9.908 -1.122 -8.624 1.00 96.75 80 GLN A C 1
ATOM 644 O O . GLN A 1 80 ? 10.150 -0.967 -9.819 1.00 96.75 80 GLN A O 1
ATOM 649 N N . LEU A 1 81 ? 8.742 -0.792 -8.077 1.00 97.62 81 LEU A N 1
ATOM 650 C CA . LEU A 1 81 ? 7.652 -0.106 -8.763 1.00 97.62 81 LEU A CA 1
ATOM 651 C C . LEU A 1 81 ? 7.398 1.229 -8.073 1.00 97.62 81 LEU A C 1
ATOM 653 O O . LEU A 1 81 ? 7.175 1.264 -6.868 1.00 97.62 81 LEU A O 1
ATOM 657 N N . LEU A 1 82 ? 7.355 2.310 -8.838 1.00 96.81 82 LEU A N 1
ATOM 658 C CA . LEU A 1 82 ? 6.914 3.626 -8.392 1.00 96.81 82 LEU A CA 1
ATOM 659 C C . LEU A 1 82 ? 5.662 4.016 -9.170 1.00 96.81 82 LEU A C 1
ATOM 661 O O . LEU A 1 82 ? 5.702 4.018 -10.391 1.00 96.81 82 LEU A O 1
ATOM 665 N N . CYS A 1 83 ? 4.575 4.386 -8.490 1.00 96.69 83 CYS A N 1
ATOM 666 C CA . CYS A 1 83 ? 3.354 4.898 -9.119 1.00 96.69 83 CYS A CA 1
ATOM 667 C C . CYS A 1 83 ? 2.965 6.255 -8.515 1.00 96.69 83 CYS A C 1
ATOM 669 O O . CYS A 1 83 ? 2.777 6.371 -7.304 1.00 96.69 83 CYS A O 1
ATOM 671 N N . ILE A 1 84 ? 2.828 7.292 -9.348 1.00 94.50 84 ILE A N 1
ATOM 672 C CA . ILE A 1 84 ? 2.550 8.672 -8.915 1.00 94.50 84 ILE A CA 1
ATOM 673 C C . ILE A 1 84 ? 1.365 9.267 -9.685 1.00 94.50 84 ILE A C 1
ATOM 675 O O . ILE A 1 84 ? 1.264 9.154 -10.903 1.00 94.50 84 ILE A O 1
ATOM 679 N N . ASP A 1 85 ? 0.489 9.985 -8.976 1.00 94.06 85 ASP A N 1
ATOM 680 C CA . ASP A 1 85 ? -0.531 10.852 -9.578 1.00 94.06 85 ASP A CA 1
ATOM 681 C C . ASP A 1 85 ? 0.082 12.168 -10.091 1.00 94.06 85 ASP A C 1
ATOM 683 O O . ASP A 1 85 ? 0.281 13.128 -9.337 1.00 94.06 85 ASP A O 1
ATOM 687 N N . MET A 1 86 ? 0.308 12.237 -11.401 1.00 92.31 86 MET A N 1
ATOM 688 C CA . MET A 1 86 ? 0.906 13.388 -12.087 1.00 92.31 86 MET A CA 1
ATOM 689 C C . MET A 1 86 ? -0.038 14.589 -12.207 1.00 92.31 86 MET A C 1
ATOM 691 O O . MET A 1 86 ? 0.389 15.704 -12.516 1.00 92.31 86 MET A O 1
ATOM 695 N N . THR A 1 87 ? -1.329 14.401 -11.927 1.00 88.94 87 THR A N 1
ATOM 696 C CA . THR A 1 87 ? -2.326 15.483 -11.935 1.00 88.94 87 THR A CA 1
ATOM 697 C C . THR A 1 87 ? -2.173 16.374 -10.694 1.00 88.94 87 THR A C 1
ATOM 699 O O . THR A 1 87 ? -2.551 17.549 -10.689 1.00 88.94 87 THR A O 1
ATOM 702 N N . SER A 1 88 ? -1.585 15.830 -9.625 1.00 72.81 88 SER A N 1
ATOM 703 C CA . SER A 1 88 ? -1.393 16.477 -8.327 1.00 72.81 88 SER A CA 1
ATOM 704 C C . SER A 1 88 ? -0.041 17.195 -8.216 1.00 72.81 88 SER A C 1
ATOM 706 O O . SER A 1 88 ? 0.734 16.895 -7.320 1.00 72.81 88 SER A O 1
ATOM 708 N N . SER A 1 89 ? 0.222 18.200 -9.060 1.00 64.44 89 SER A N 1
ATOM 709 C CA . SER A 1 89 ? 1.461 19.012 -9.063 1.00 64.44 89 SER A CA 1
ATOM 710 C C . SER A 1 89 ? 2.742 18.225 -9.408 1.00 64.44 89 SER A C 1
ATOM 712 O O . SER A 1 89 ? 3.334 17.604 -8.528 1.00 64.44 89 SER A O 1
ATOM 714 N N . PRO A 1 90 ? 3.263 18.347 -10.642 1.00 53.81 90 PRO A N 1
ATOM 715 C CA . PRO A 1 90 ? 4.435 17.587 -11.091 1.00 53.81 90 PRO A CA 1
ATOM 716 C C . PRO A 1 90 ? 5.764 17.953 -10.395 1.00 53.81 90 PRO A C 1
ATOM 718 O O . PRO A 1 90 ? 6.753 17.263 -10.598 1.00 53.81 90 PRO A O 1
ATOM 721 N N . PHE A 1 91 ? 5.824 19.019 -9.577 1.00 51.59 91 PHE A N 1
ATOM 722 C CA . PHE A 1 91 ? 7.092 19.543 -9.030 1.00 51.59 91 PHE A CA 1
ATOM 723 C C . PHE A 1 91 ? 7.027 20.081 -7.586 1.00 51.59 91 PHE A C 1
ATOM 725 O O . PHE A 1 91 ? 7.843 20.922 -7.207 1.00 51.59 91 PHE A O 1
ATOM 732 N N . GLY A 1 92 ? 6.070 19.665 -6.747 1.00 47.41 92 GLY A N 1
ATOM 733 C CA . GLY A 1 92 ? 5.989 20.275 -5.413 1.00 47.41 92 GLY A CA 1
ATOM 734 C C . GLY A 1 92 ? 5.089 19.594 -4.396 1.00 47.41 92 GLY A C 1
ATOM 735 O O . GLY A 1 92 ? 3.875 19.770 -4.420 1.00 47.41 92 GLY A O 1
ATOM 736 N N . ASP A 1 93 ? 5.744 18.930 -3.443 1.00 54.78 93 ASP A N 1
ATOM 737 C CA . ASP A 1 93 ? 5.273 18.632 -2.087 1.00 54.78 93 ASP A CA 1
ATOM 738 C C . ASP A 1 93 ? 3.946 17.854 -1.993 1.00 54.78 93 ASP A C 1
ATOM 740 O O . ASP A 1 93 ? 3.015 18.227 -1.269 1.00 54.78 93 ASP A O 1
ATOM 744 N N . VAL A 1 94 ? 3.894 16.713 -2.692 1.00 53.84 94 VAL A N 1
ATOM 745 C CA . VAL A 1 94 ? 2.826 15.697 -2.573 1.00 53.84 94 VAL A CA 1
ATOM 746 C C . VAL A 1 94 ? 2.636 15.260 -1.108 1.00 53.84 94 VAL A C 1
ATOM 748 O O . VAL A 1 94 ? 1.545 14.876 -0.697 1.00 53.84 94 VAL A O 1
ATOM 751 N N . SER A 1 95 ? 3.669 15.419 -0.272 1.00 57.47 95 SER A N 1
ATOM 752 C CA . SER A 1 95 ? 3.666 15.024 1.138 1.00 57.47 95 SER A CA 1
ATOM 753 C C . SER A 1 95 ? 2.713 15.829 2.039 1.00 57.47 95 SER A C 1
ATOM 755 O O . SER A 1 95 ? 2.334 15.348 3.113 1.00 57.47 95 SER A O 1
ATOM 757 N N . ARG A 1 96 ? 2.315 17.053 1.642 1.00 63.97 96 ARG A N 1
ATOM 758 C CA . ARG A 1 96 ? 1.508 17.948 2.499 1.00 63.97 96 ARG A CA 1
ATOM 759 C C . ARG A 1 96 ? 0.013 17.905 2.238 1.00 63.97 96 ARG A C 1
ATOM 761 O O . ARG A 1 96 ? -0.755 18.240 3.143 1.00 63.97 96 ARG A O 1
ATOM 768 N N . LYS A 1 97 ? -0.415 17.541 1.030 1.00 75.88 97 LYS A N 1
ATOM 769 C CA . LYS A 1 97 ? -1.842 17.454 0.706 1.00 75.88 97 LYS A CA 1
ATOM 770 C C . LYS A 1 97 ? -2.346 16.036 0.964 1.00 75.88 97 LYS A C 1
ATOM 772 O O . LYS A 1 97 ? -1.615 15.080 0.722 1.00 75.88 97 LYS A O 1
ATOM 777 N N . PRO A 1 98 ? -3.585 15.880 1.456 1.00 82.62 98 PRO A N 1
ATOM 778 C CA . PRO A 1 98 ? -4.223 14.576 1.462 1.00 82.62 98 PRO A CA 1
ATOM 779 C C . PRO A 1 98 ? -4.213 13.986 0.042 1.00 82.62 98 PRO A C 1
ATOM 781 O O . PRO A 1 98 ? -4.482 14.732 -0.906 1.00 82.62 98 PRO A O 1
ATOM 784 N N . PRO A 1 99 ? -3.909 12.687 -0.114 1.00 88.25 99 PRO A N 1
ATOM 785 C CA . PRO A 1 99 ? -3.971 12.028 -1.411 1.00 88.25 99 PRO A CA 1
ATOM 786 C C . PRO A 1 99 ? -5.395 12.108 -1.968 1.00 88.25 99 PRO A C 1
ATOM 788 O O . PRO A 1 99 ? -6.374 12.017 -1.220 1.00 88.25 99 PRO A O 1
ATOM 791 N N . HIS A 1 100 ? -5.510 12.312 -3.280 1.00 91.56 100 HIS A N 1
ATOM 792 C CA . HIS A 1 100 ? -6.804 12.359 -3.952 1.00 91.56 100 HIS A CA 1
ATOM 793 C C . HIS A 1 100 ? -7.511 10.991 -3.839 1.00 91.56 100 HIS A C 1
ATOM 795 O O . HIS A 1 100 ? -6.828 9.971 -3.954 1.00 91.56 100 HIS A O 1
ATOM 801 N N . PRO A 1 101 ? -8.850 10.928 -3.672 1.00 91.00 101 PRO A N 1
ATOM 802 C CA . PRO A 1 101 ? -9.584 9.660 -3.585 1.00 91.00 101 PRO A CA 1
ATOM 803 C C . PRO A 1 101 ? -9.281 8.688 -4.731 1.00 91.00 101 PRO A C 1
ATOM 805 O O . PRO A 1 101 ? -9.006 7.525 -4.480 1.00 91.00 101 PRO A O 1
ATOM 808 N N . ALA A 1 102 ? -9.212 9.189 -5.968 1.00 92.75 102 ALA A N 1
ATOM 809 C CA . ALA A 1 102 ? -8.837 8.376 -7.128 1.00 92.75 102 ALA A CA 1
ATOM 810 C C . ALA A 1 102 ? -7.435 7.750 -7.019 1.00 92.75 102 ALA A C 1
ATOM 812 O O . ALA A 1 102 ? -7.230 6.638 -7.481 1.00 92.75 102 ALA A O 1
ATOM 813 N N . TYR A 1 103 ? -6.469 8.438 -6.399 1.00 94.25 103 TYR A N 1
ATOM 814 C CA . TYR A 1 103 ? -5.137 7.865 -6.205 1.00 94.25 103 TYR A CA 1
ATOM 815 C C . TYR A 1 103 ? -5.168 6.734 -5.172 1.00 94.25 103 TYR A C 1
ATOM 817 O O . TYR A 1 103 ? -4.546 5.701 -5.370 1.00 94.25 103 TYR A O 1
ATOM 825 N N . ILE A 1 104 ? -5.948 6.891 -4.100 1.00 93.44 104 ILE A N 1
ATOM 826 C CA . ILE A 1 104 ? -6.164 5.822 -3.115 1.00 93.44 104 ILE A CA 1
ATOM 827 C C . ILE A 1 104 ? -6.832 4.611 -3.772 1.00 93.44 104 ILE A C 1
ATOM 829 O O . ILE A 1 104 ? -6.405 3.485 -3.535 1.00 93.44 104 ILE A O 1
ATOM 833 N N . GLU A 1 105 ? -7.849 4.839 -4.602 1.00 92.12 105 GLU A N 1
ATOM 834 C CA . GLU A 1 105 ? -8.568 3.786 -5.322 1.00 92.12 105 GLU A CA 1
ATOM 835 C C . GLU A 1 105 ? -7.641 3.012 -6.265 1.00 92.12 105 GLU A C 1
ATOM 837 O O . GLU A 1 105 ? -7.556 1.791 -6.158 1.00 92.12 105 GLU A O 1
ATOM 842 N N . VAL A 1 106 ? -6.874 3.719 -7.101 1.00 96.38 106 VAL A N 1
ATOM 843 C CA . VAL A 1 106 ? -5.892 3.116 -8.016 1.00 96.38 106 VAL A CA 1
ATOM 844 C C . VAL A 1 106 ? -4.845 2.304 -7.256 1.00 96.38 106 VAL A C 1
ATOM 846 O O . VAL A 1 106 ? -4.575 1.168 -7.626 1.00 96.38 106 VAL A O 1
ATOM 849 N N . MET A 1 107 ? -4.292 2.837 -6.164 1.00 97.00 107 MET A N 1
ATOM 850 C CA . MET A 1 107 ? -3.269 2.123 -5.394 1.00 97.00 107 MET A CA 1
ATOM 851 C C . MET A 1 107 ? -3.832 0.912 -4.645 1.00 97.00 107 MET A C 1
ATOM 853 O O . MET A 1 107 ? -3.158 -0.104 -4.547 1.00 97.00 107 MET A O 1
ATOM 857 N N . THR A 1 108 ? -5.070 0.986 -4.151 1.00 94.56 108 THR A N 1
ATOM 858 C CA . THR A 1 108 ? -5.749 -0.160 -3.516 1.00 94.56 108 THR A CA 1
ATOM 859 C C . THR A 1 108 ? -6.017 -1.273 -4.527 1.00 94.56 108 THR A C 1
ATOM 861 O O . THR A 1 108 ? -5.858 -2.451 -4.223 1.00 94.56 108 THR A O 1
ATOM 864 N N . LEU A 1 109 ? -6.429 -0.900 -5.738 1.00 96.31 109 LEU A N 1
ATOM 865 C CA . LEU A 1 109 ? -6.667 -1.832 -6.831 1.00 96.31 109 LEU A CA 1
ATOM 866 C C . LEU A 1 109 ? -5.365 -2.489 -7.296 1.00 96.31 109 LEU A C 1
ATOM 868 O O . LEU A 1 109 ? -5.327 -3.706 -7.442 1.00 96.31 109 LEU A O 1
ATOM 872 N N . LEU A 1 110 ? -4.303 -1.699 -7.458 1.00 97.44 110 LEU A N 1
ATOM 873 C CA . LEU A 1 110 ? -2.981 -2.190 -7.836 1.00 97.44 110 LEU A CA 1
ATOM 874 C C . LEU A 1 110 ? -2.416 -3.168 -6.795 1.00 97.44 110 LEU A C 1
ATOM 876 O O . LEU A 1 110 ? -1.906 -4.215 -7.169 1.00 97.44 110 LEU A O 1
ATOM 880 N N . ASP A 1 111 ? -2.556 -2.868 -5.501 1.00 97.81 111 ASP A N 1
ATOM 881 C CA . ASP A 1 111 ? -2.192 -3.779 -4.405 1.00 97.81 111 ASP A CA 1
ATOM 882 C C . ASP A 1 111 ? -2.914 -5.117 -4.498 1.00 97.81 111 ASP A C 1
ATOM 884 O O . ASP A 1 111 ? -2.271 -6.162 -4.539 1.00 97.81 111 ASP A O 1
ATOM 888 N N . ARG A 1 112 ? -4.246 -5.086 -4.610 1.00 96.25 112 ARG A N 1
ATOM 889 C CA . ARG A 1 112 ? -5.047 -6.302 -4.758 1.00 96.25 112 ARG A CA 1
ATOM 890 C C . ARG A 1 112 ? -4.590 -7.125 -5.961 1.00 96.25 112 ARG A C 1
ATOM 892 O O . ARG A 1 112 ? -4.360 -8.318 -5.821 1.00 96.25 112 ARG A O 1
ATOM 899 N N . ASP A 1 113 ? -4.461 -6.500 -7.126 1.00 98.06 113 ASP A N 1
ATOM 900 C CA . ASP A 1 113 ? -4.145 -7.223 -8.355 1.00 98.06 113 ASP A CA 1
ATOM 901 C C . ASP A 1 113 ? -2.725 -7.808 -8.340 1.00 98.06 113 ASP A C 1
ATOM 903 O O . ASP A 1 113 ? -2.518 -8.909 -8.842 1.00 98.06 113 ASP A O 1
ATOM 907 N N . LEU A 1 114 ? -1.755 -7.110 -7.736 1.00 97.94 114 LEU A N 1
ATOM 908 C CA . LEU A 1 114 ? -0.401 -7.637 -7.546 1.00 97.94 114 LEU A CA 1
ATOM 909 C C . LEU A 1 114 ? -0.365 -8.793 -6.541 1.00 97.94 114 LEU A C 1
ATOM 911 O O . LEU A 1 114 ? 0.409 -9.723 -6.727 1.00 97.94 114 LEU A O 1
ATOM 915 N N . VAL A 1 115 ? -1.183 -8.754 -5.486 1.00 96.62 115 VAL A N 1
ATOM 916 C CA . VAL A 1 115 ? -1.292 -9.852 -4.508 1.00 96.62 115 VAL A CA 1
ATOM 917 C C . VAL A 1 115 ? -1.988 -11.077 -5.107 1.00 96.62 115 VAL A C 1
ATOM 919 O O . VAL A 1 115 ? -1.600 -12.208 -4.813 1.00 96.62 115 VAL A O 1
ATOM 922 N N . ASP A 1 116 ? -3.018 -10.862 -5.926 1.00 96.94 116 ASP A N 1
ATOM 923 C CA . ASP A 1 116 ? -3.827 -11.934 -6.511 1.00 96.94 116 AS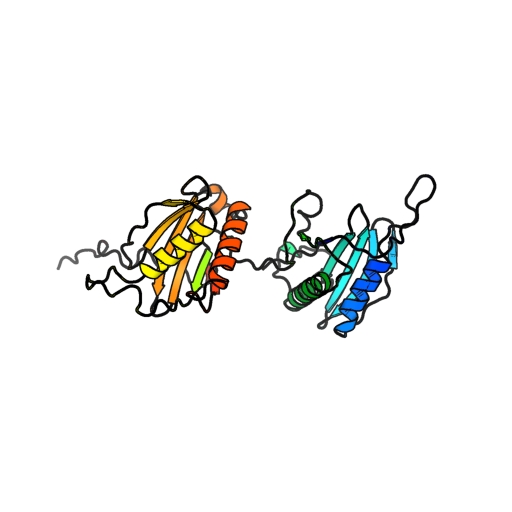P A CA 1
ATOM 924 C C . ASP A 1 116 ? -3.143 -12.611 -7.711 1.00 96.94 116 ASP A C 1
ATOM 926 O O . ASP A 1 116 ? -3.446 -13.767 -8.030 1.00 96.94 116 ASP A O 1
ATOM 930 N N . ASP A 1 117 ? -2.234 -11.916 -8.397 1.00 98.25 117 ASP A N 1
ATOM 931 C CA . ASP A 1 117 ? -1.525 -12.460 -9.549 1.00 98.25 117 ASP A CA 1
ATOM 932 C C . ASP A 1 117 ? -0.281 -13.261 -9.114 1.00 98.25 117 ASP A C 1
ATOM 934 O O . ASP A 1 117 ? 0.692 -12.691 -8.618 1.00 98.25 117 ASP A O 1
ATOM 938 N N . PRO A 1 118 ? -0.254 -14.590 -9.348 1.00 97.75 118 PRO A N 1
ATOM 939 C CA . PRO A 1 118 ? 0.796 -15.471 -8.839 1.00 97.75 118 PRO A CA 1
ATOM 940 C C . PRO A 1 118 ? 2.179 -15.204 -9.443 1.00 97.75 118 PRO A C 1
ATOM 942 O O . PRO A 1 118 ? 3.158 -15.784 -8.983 1.00 97.75 118 PRO A O 1
ATOM 945 N N . ARG A 1 119 ? 2.275 -14.367 -10.485 1.00 98.31 119 ARG A N 1
ATOM 946 C CA . ARG A 1 119 ? 3.556 -13.950 -11.067 1.00 98.31 119 ARG A CA 1
ATOM 947 C C . ARG A 1 119 ? 4.314 -12.983 -10.164 1.00 98.31 119 ARG A C 1
ATOM 949 O O . ARG A 1 119 ? 5.500 -12.778 -10.417 1.00 98.31 119 ARG A O 1
ATOM 956 N N . PHE A 1 120 ? 3.664 -12.381 -9.167 1.00 98.19 120 PHE A N 1
ATOM 957 C CA . PHE A 1 120 ? 4.276 -11.458 -8.216 1.00 98.19 120 PHE A CA 1
ATOM 958 C C . PHE A 1 120 ? 4.210 -12.038 -6.803 1.00 98.19 120 PHE A C 1
ATOM 960 O O . PHE A 1 120 ? 3.209 -12.618 -6.390 1.00 98.19 120 PHE A O 1
ATOM 967 N N . HIS A 1 121 ? 5.291 -11.896 -6.043 1.00 97.62 121 HIS A N 1
ATOM 968 C CA . HIS A 1 121 ? 5.356 -12.383 -4.668 1.00 97.62 121 HIS A CA 1
ATOM 969 C C . HIS A 1 121 ? 6.308 -11.544 -3.814 1.00 97.62 121 HIS A C 1
ATOM 971 O O . HIS A 1 121 ? 7.099 -10.751 -4.322 1.00 97.62 121 HIS A O 1
ATOM 977 N N . ASP A 1 122 ? 6.231 -11.719 -2.493 1.00 96.25 122 ASP A N 1
ATOM 978 C CA . ASP A 1 122 ? 6.999 -10.941 -1.510 1.00 96.25 122 ASP A CA 1
ATOM 979 C C . ASP A 1 122 ? 6.777 -9.419 -1.630 1.00 96.25 122 ASP A C 1
ATOM 981 O O . ASP A 1 122 ? 7.718 -8.640 -1.476 1.00 96.25 122 ASP A O 1
ATOM 985 N N . LEU A 1 123 ? 5.535 -9.009 -1.927 1.00 97.06 123 LEU A N 1
ATOM 986 C CA . LEU A 1 123 ? 5.142 -7.611 -2.098 1.00 97.06 123 LEU A CA 1
ATOM 987 C C . LEU A 1 123 ? 5.231 -6.824 -0.788 1.00 97.06 123 LEU A C 1
ATOM 989 O O . LEU A 1 123 ? 4.645 -7.202 0.230 1.00 97.06 123 LEU A O 1
ATOM 993 N N . ALA A 1 124 ? 5.914 -5.687 -0.848 1.00 96.19 124 ALA A N 1
ATOM 994 C CA . ALA A 1 124 ? 6.037 -4.745 0.247 1.00 96.19 124 ALA A CA 1
ATOM 995 C C . ALA A 1 124 ? 5.987 -3.300 -0.270 1.00 96.19 124 ALA A C 1
ATOM 997 O O . ALA A 1 124 ? 6.577 -2.970 -1.291 1.00 96.19 124 ALA A O 1
ATOM 998 N N . TRP A 1 125 ? 5.289 -2.420 0.445 1.00 96.81 125 TRP A N 1
ATOM 999 C CA . TRP A 1 125 ? 5.079 -1.020 0.068 1.00 96.81 125 TRP A CA 1
ATOM 1000 C C . TRP A 1 125 ? 5.878 -0.055 0.944 1.00 96.81 125 TRP A C 1
ATOM 1002 O O . TRP A 1 125 ? 5.968 -0.252 2.161 1.00 96.81 125 TRP A O 1
ATOM 1012 N N . TYR A 1 126 ? 6.361 1.042 0.354 1.00 94.19 126 TYR A N 1
ATOM 1013 C CA . TYR A 1 126 ? 7.309 1.981 0.963 1.00 94.19 126 TYR A CA 1
ATOM 1014 C C . TYR A 1 126 ? 6.963 3.457 0.702 1.00 94.19 126 TYR A C 1
ATOM 1016 O O . TYR A 1 126 ? 6.452 3.841 -0.352 1.00 94.19 126 TYR A O 1
ATOM 1024 N N . PHE A 1 127 ? 7.257 4.319 1.675 1.00 92.38 127 PHE A N 1
ATOM 1025 C CA . PHE A 1 127 ? 7.428 5.752 1.422 1.00 92.38 127 PHE A CA 1
ATOM 1026 C C . PHE A 1 127 ? 8.792 6.034 0.775 1.00 92.38 127 PHE A C 1
ATOM 1028 O O . PHE A 1 127 ? 9.716 5.228 0.877 1.00 92.38 127 PHE A O 1
ATOM 1035 N N . ASP A 1 128 ? 8.937 7.218 0.171 1.00 88.81 128 ASP A N 1
ATOM 1036 C CA . ASP A 1 128 ? 10.183 7.654 -0.482 1.00 88.81 128 ASP A CA 1
ATOM 1037 C C . ASP A 1 128 ? 11.414 7.539 0.433 1.00 88.81 128 ASP A C 1
ATOM 1039 O O . ASP A 1 128 ? 12.515 7.249 -0.024 1.00 88.81 128 ASP A O 1
ATOM 1043 N N . ASP A 1 129 ? 11.249 7.758 1.742 1.00 86.44 129 ASP A N 1
ATOM 1044 C CA . ASP A 1 129 ? 12.345 7.671 2.705 1.00 86.44 129 ASP A CA 1
ATOM 1045 C C . ASP A 1 129 ? 12.556 6.264 3.291 1.00 86.44 129 ASP A C 1
ATOM 1047 O O . ASP A 1 129 ? 13.413 6.097 4.160 1.00 86.44 129 ASP A O 1
ATOM 1051 N N . GLU A 1 130 ? 11.808 5.256 2.837 1.00 87.88 130 GLU A N 1
ATOM 1052 C CA . GLU A 1 130 ? 11.875 3.873 3.324 1.00 87.88 130 GLU A CA 1
ATOM 1053 C C . GLU A 1 130 ? 12.522 2.905 2.315 1.00 87.88 130 GLU A C 1
ATOM 1055 O O . GLU A 1 130 ? 13.235 2.004 2.755 1.00 87.88 130 GLU A O 1
ATOM 1060 N N . VAL A 1 131 ? 12.326 3.106 1.002 1.00 82.94 131 VAL A N 1
ATOM 1061 C CA . VAL A 1 131 ? 12.702 2.141 -0.061 1.00 82.94 131 VAL A CA 1
ATOM 1062 C C . VAL A 1 131 ? 14.204 1.806 -0.098 1.00 82.94 131 VAL A C 1
ATOM 1064 O O . VAL A 1 131 ? 14.587 0.672 -0.327 1.00 82.94 131 VAL A O 1
ATOM 1067 N N . ALA A 1 132 ? 15.081 2.750 0.252 1.00 79.69 132 ALA A N 1
ATOM 1068 C CA . ALA A 1 132 ? 16.537 2.545 0.234 1.00 79.69 132 ALA A CA 1
ATOM 1069 C C . ALA A 1 132 ? 17.148 2.168 1.603 1.00 79.69 132 ALA A C 1
ATOM 1071 O O . ALA A 1 132 ? 18.350 2.345 1.812 1.00 79.69 132 ALA A O 1
ATOM 1072 N N . ARG A 1 133 ? 16.335 1.764 2.592 1.00 81.25 133 ARG A N 1
ATOM 1073 C CA . ARG A 1 133 ? 16.776 1.600 3.997 1.00 81.25 133 ARG A CA 1
ATOM 1074 C C . ARG A 1 133 ? 16.691 0.172 4.547 1.00 81.25 133 ARG A C 1
ATOM 1076 O O . ARG A 1 133 ? 16.770 0.017 5.766 1.00 81.25 133 ARG A O 1
ATOM 1083 N N . ASP A 1 134 ? 16.506 -0.841 3.701 1.00 82.50 134 ASP A N 1
ATOM 1084 C CA . ASP A 1 134 ? 16.331 -2.248 4.111 1.00 82.50 134 ASP A CA 1
ATOM 1085 C C . ASP A 1 134 ? 15.237 -2.442 5.182 1.00 82.50 134 ASP A C 1
ATOM 1087 O O . ASP A 1 134 ? 15.321 -3.299 6.068 1.00 82.50 134 ASP A O 1
ATOM 1091 N N . LEU A 1 135 ? 14.200 -1.601 5.149 1.00 85.62 135 LEU A N 1
ATOM 1092 C CA . LEU A 1 135 ? 13.053 -1.735 6.040 1.00 85.62 135 LEU A CA 1
ATOM 1093 C C . LEU A 1 135 ? 12.128 -2.856 5.528 1.00 85.62 135 LEU A C 1
ATOM 1095 O O . LEU A 1 135 ? 12.070 -3.107 4.328 1.00 85.62 135 LEU A O 1
ATOM 1099 N N . PRO A 1 136 ? 11.352 -3.520 6.403 1.00 83.38 136 PRO A N 1
ATOM 1100 C CA . PRO A 1 136 ? 10.486 -4.636 6.001 1.00 83.38 136 PRO A CA 1
ATOM 1101 C C . PRO A 1 136 ? 9.297 -4.245 5.098 1.00 83.38 136 PRO A C 1
ATOM 1103 O O . PRO A 1 136 ? 8.588 -5.129 4.634 1.00 83.38 136 PRO A O 1
ATOM 1106 N N . GLY A 1 137 ? 9.058 -2.948 4.872 1.00 89.81 137 GLY A N 1
ATOM 1107 C CA . GLY A 1 137 ? 7.920 -2.436 4.105 1.00 89.81 137 GLY A CA 1
ATOM 1108 C C . GLY A 1 137 ? 6.555 -2.717 4.747 1.00 89.81 137 GLY A C 1
ATOM 1109 O O . GLY A 1 137 ? 6.448 -3.170 5.888 1.00 89.81 137 GLY A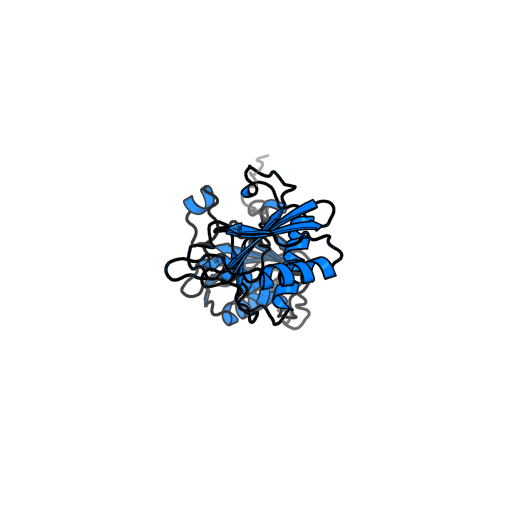 O 1
ATOM 1110 N N . SER A 1 138 ? 5.485 -2.358 4.040 1.00 91.56 138 SER A N 1
ATOM 1111 C CA . SER A 1 138 ? 4.088 -2.495 4.476 1.00 91.56 138 SER A CA 1
ATOM 1112 C C . SER A 1 138 ? 3.330 -3.450 3.561 1.00 91.56 138 SER A C 1
ATOM 1114 O O . SER A 1 138 ? 3.509 -3.395 2.355 1.00 91.56 138 SER A O 1
ATOM 1116 N N . LEU A 1 139 ? 2.396 -4.237 4.098 1.00 91.38 139 LEU A N 1
ATOM 1117 C CA . LEU A 1 139 ? 1.542 -5.148 3.310 1.00 91.38 139 LEU A CA 1
ATOM 1118 C C . LEU A 1 139 ? 0.446 -4.433 2.492 1.00 91.38 139 LEU A C 1
ATOM 1120 O O . LEU A 1 139 ? -0.471 -5.076 2.010 1.00 91.38 139 LEU A O 1
ATOM 1124 N N . SER A 1 140 ? 0.473 -3.101 2.427 1.00 92.56 140 SER A N 1
ATOM 1125 C CA . SER A 1 140 ? -0.530 -2.295 1.726 1.00 92.56 140 SER A CA 1
ATOM 1126 C C . SER A 1 140 ? 0.023 -0.897 1.429 1.00 92.56 140 SER A C 1
ATOM 1128 O O . SER A 1 140 ? 0.735 -0.330 2.288 1.00 92.56 140 SER A O 1
ATOM 1130 N N . PRO A 1 141 ? -0.325 -0.294 0.273 1.00 92.94 141 PRO A N 1
ATOM 1131 C CA . PRO A 1 141 ? 0.099 1.054 -0.074 1.00 92.94 141 PRO A CA 1
ATOM 1132 C C . PRO A 1 141 ? -0.634 2.102 0.752 1.00 92.94 141 PRO A C 1
ATOM 1134 O O . PRO A 1 141 ? -0.109 3.191 1.005 1.00 92.94 141 PRO A O 1
ATOM 1137 N N . ILE A 1 142 ? -1.854 1.792 1.194 1.00 90.50 142 ILE A N 1
ATOM 1138 C CA . ILE A 1 142 ? -2.667 2.722 1.958 1.00 90.50 142 ILE A CA 1
ATOM 1139 C C . ILE A 1 142 ? -2.240 2.620 3.410 1.00 90.50 142 ILE A C 1
ATOM 1141 O O . ILE A 1 142 ? -2.622 1.728 4.164 1.00 90.50 142 ILE A O 1
ATOM 1145 N N . CYS A 1 143 ? -1.464 3.607 3.842 1.00 81.25 143 CYS A N 1
ATOM 1146 C CA . CYS A 1 143 ? -1.412 3.918 5.252 1.00 81.25 143 CYS A CA 1
ATOM 1147 C C . CYS A 1 143 ? -2.729 4.617 5.577 1.00 81.25 143 CYS A C 1
ATOM 1149 O O . CYS A 1 143 ? -2.823 5.860 5.621 1.00 81.25 143 CYS A O 1
ATOM 1151 N N . GLU A 1 144 ? -3.757 3.796 5.820 1.00 68.69 144 GLU A N 1
ATOM 1152 C CA . GLU A 1 144 ? -4.834 4.208 6.691 1.00 68.69 144 GLU A CA 1
ATOM 1153 C C . GLU A 1 144 ? -4.123 4.746 7.909 1.00 68.69 144 GLU A C 1
ATOM 1155 O O . GLU A 1 144 ? -3.395 4.056 8.626 1.00 68.69 144 GLU A O 1
ATOM 1160 N N . THR A 1 145 ? -4.228 6.053 8.078 1.00 51.66 145 THR A N 1
ATOM 1161 C CA . THR A 1 145 ? -3.768 6.660 9.301 1.00 51.66 145 THR A CA 1
ATOM 1162 C C . THR A 1 145 ? -4.828 6.266 10.318 1.00 51.66 145 THR A C 1
ATOM 1164 O O . THR A 1 145 ? -5.590 7.123 10.745 1.00 51.66 145 THR A O 1
ATOM 1167 N N . VAL A 1 146 ? -4.901 4.977 10.689 1.00 43.75 146 VAL A N 1
ATOM 1168 C CA . VAL A 1 146 ? -5.323 4.586 12.028 1.00 43.75 146 VAL A CA 1
ATOM 1169 C C . VAL A 1 146 ? -4.432 5.447 12.876 1.00 43.75 146 VAL A C 1
ATOM 1171 O O . VAL A 1 146 ? -3.216 5.297 12.803 1.00 43.75 146 VAL A O 1
ATOM 1174 N N . ALA A 1 147 ? -5.025 6.488 13.447 1.00 43.28 147 ALA A N 1
ATOM 1175 C CA . ALA A 1 147 ? -4.370 7.686 13.916 1.00 43.28 147 ALA A CA 1
ATOM 1176 C C . ALA A 1 147 ? -3.223 7.351 14.861 1.00 43.28 147 ALA A C 1
ATOM 1178 O O . ALA A 1 147 ? -3.357 7.462 16.070 1.00 43.28 147 ALA A O 1
ATOM 1179 N N . ALA A 1 148 ? -2.065 6.996 14.320 1.00 41.75 148 ALA A N 1
ATOM 1180 C CA . ALA A 1 148 ? -0.839 6.794 15.037 1.00 41.75 148 ALA A CA 1
ATOM 1181 C C . ALA A 1 148 ? -0.300 8.222 15.235 1.00 41.75 148 ALA A C 1
ATOM 1183 O O . ALA A 1 148 ? 0.680 8.681 14.664 1.00 41.75 148 ALA A O 1
ATOM 1184 N N . ARG A 1 149 ? -1.066 9.005 15.979 1.00 45.44 149 ARG A N 1
ATOM 1185 C CA . ARG A 1 149 ? -0.798 10.337 16.481 1.00 45.44 149 ARG A CA 1
ATOM 1186 C C . ARG A 1 149 ? -1.418 10.288 17.864 1.00 45.44 149 ARG A C 1
ATOM 1188 O O . ARG A 1 149 ? -2.625 10.192 17.988 1.00 45.44 149 ARG A O 1
ATOM 1195 N N . VAL A 1 150 ? -0.548 10.232 18.871 1.00 44.41 150 VAL A N 1
ATOM 1196 C CA . VAL A 1 150 ? -0.810 10.380 20.315 1.00 44.41 150 VAL A CA 1
ATOM 1197 C C . VAL A 1 150 ? -2.290 10.219 20.720 1.00 44.41 150 VAL A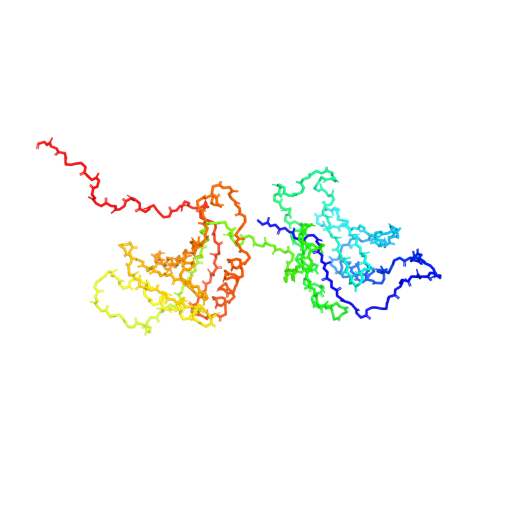 C 1
ATOM 1199 O O . VAL A 1 150 ? -3.017 11.206 20.798 1.00 44.41 150 VAL A O 1
ATOM 1202 N N . GLY A 1 151 ? -2.694 8.987 21.051 1.00 53.28 151 GLY A N 1
ATOM 1203 C CA . GLY A 1 151 ? -3.999 8.687 21.654 1.00 53.28 151 GLY A CA 1
ATOM 1204 C C . GLY A 1 151 ? -5.085 8.309 20.649 1.00 53.28 151 GLY A C 1
ATOM 1205 O O . GLY A 1 151 ? -6.097 8.997 20.557 1.00 53.28 151 GLY A O 1
ATOM 1206 N N . SER A 1 152 ? -4.880 7.221 19.906 1.00 59.41 152 SER A N 1
ATOM 1207 C CA . SER A 1 152 ? -5.897 6.645 19.022 1.00 59.41 152 SER A CA 1
ATOM 1208 C C . SER A 1 152 ? -7.060 6.105 19.854 1.00 59.41 152 SER A C 1
ATOM 1210 O O . SER A 1 152 ? -6.831 5.418 20.851 1.00 59.41 152 SER A O 1
ATOM 1212 N N . TRP A 1 153 ? -8.295 6.392 19.440 1.00 71.06 153 TRP A N 1
ATOM 1213 C CA . TRP A 1 153 ? -9.482 5.766 20.018 1.00 71.06 153 TRP A CA 1
ATOM 1214 C C . TRP A 1 153 ? -10.054 4.805 18.983 1.00 71.06 153 TRP A C 1
ATOM 1216 O O . TRP A 1 153 ? -10.178 5.159 17.809 1.00 71.06 153 TRP A O 1
ATOM 1226 N N . VAL A 1 154 ? -10.424 3.609 19.416 1.00 74.56 154 VAL A N 1
ATOM 1227 C CA . VAL A 1 154 ? -11.277 2.711 18.646 1.00 74.56 154 VAL A CA 1
ATOM 1228 C C . VAL A 1 154 ? -12.671 2.747 19.258 1.00 74.56 154 VAL A C 1
ATOM 1230 O O . VAL A 1 154 ? -12.839 2.600 20.469 1.00 74.56 154 VAL A O 1
ATOM 1233 N N . GLU A 1 155 ? -13.671 3.037 18.435 1.00 79.19 155 GLU A N 1
ATOM 1234 C CA . GLU A 1 155 ? -15.077 2.874 18.782 1.00 79.19 155 GLU A CA 1
ATOM 1235 C C . GLU A 1 155 ? -15.550 1.551 18.187 1.00 79.19 155 GLU A C 1
ATOM 1237 O O . GLU A 1 155 ? -15.274 1.267 17.028 1.00 79.19 155 GLU A O 1
ATOM 1242 N N . PHE A 1 156 ? -16.271 0.741 18.947 1.00 81.12 156 PHE A N 1
ATOM 1243 C CA . PHE A 1 156 ? -16.906 -0.462 18.414 1.00 81.12 156 PHE A CA 1
ATOM 1244 C C . PHE A 1 156 ? -18.196 -0.750 19.169 1.00 81.12 156 PHE A C 1
ATOM 1246 O O . PHE A 1 156 ? -18.408 -0.278 20.292 1.00 81.12 156 PHE A O 1
ATOM 1253 N N . ARG A 1 157 ? -19.068 -1.551 18.563 1.00 77.88 157 ARG A N 1
ATOM 1254 C CA . ARG A 1 157 ? -20.133 -2.234 19.292 1.00 77.88 157 ARG A CA 1
ATOM 1255 C C . ARG A 1 157 ? -19.610 -3.583 19.747 1.00 77.88 157 ARG A C 1
ATOM 1257 O O . ARG A 1 157 ? -18.977 -4.295 18.977 1.00 77.88 157 ARG A O 1
ATOM 1264 N N . ALA A 1 158 ? -19.858 -3.925 21.001 1.00 75.88 158 ALA A N 1
ATOM 1265 C CA . ALA A 1 158 ? -19.544 -5.253 21.498 1.00 75.88 158 ALA A CA 1
ATOM 1266 C C . ALA A 1 158 ? -20.843 -5.934 21.901 1.00 75.88 158 ALA A C 1
ATOM 1268 O O . ALA A 1 158 ? -21.596 -5.392 22.714 1.00 75.88 158 ALA A O 1
ATOM 1269 N N . ASP A 1 159 ? -21.095 -7.101 21.320 1.00 71.19 159 ASP A N 1
ATOM 1270 C CA . ASP A 1 159 ? -22.249 -7.931 21.654 1.00 71.19 159 ASP A CA 1
ATOM 1271 C C . ASP A 1 159 ? -21.878 -8.800 22.858 1.00 71.19 159 ASP A C 1
ATOM 1273 O O . ASP A 1 159 ? -21.685 -10.009 22.781 1.00 71.19 159 ASP A O 1
ATOM 1277 N N . LEU A 1 160 ? -21.663 -8.127 23.988 1.00 70.25 160 LEU A N 1
ATOM 1278 C CA . LEU A 1 160 ? -21.380 -8.763 25.273 1.00 70.25 160 LEU A CA 1
ATOM 1279 C C . LEU A 1 160 ? -22.704 -9.027 25.992 1.00 70.25 160 LEU A C 1
ATOM 1281 O O . LEU A 1 160 ? -22.881 -8.658 27.155 1.00 70.25 160 LEU A O 1
ATOM 1285 N N . SER A 1 161 ? -23.672 -9.570 25.251 1.00 54.28 161 SER A N 1
ATOM 1286 C CA . SER A 1 161 ? -24.995 -9.886 25.759 1.00 54.28 161 SER A CA 1
ATOM 1287 C C . SER A 1 161 ? -24.891 -11.055 26.741 1.00 54.28 161 SER A C 1
ATOM 1289 O O . SER A 1 161 ? -24.498 -12.161 26.382 1.00 54.28 161 SER A O 1
ATOM 1291 N N . GLU A 1 162 ? -25.274 -10.789 27.986 1.00 50.66 162 GLU A N 1
ATOM 1292 C CA . GLU A 1 162 ? -25.833 -11.761 28.937 1.00 50.66 162 GLU A CA 1
ATOM 1293 C C . GLU A 1 162 ? -24.895 -12.769 29.632 1.00 50.66 162 GLU A C 1
ATOM 1295 O O . GLU A 1 162 ? -25.205 -13.147 30.760 1.00 50.66 162 GLU A O 1
ATOM 1300 N N . ASP A 1 163 ? -23.734 -13.147 29.087 1.00 45.25 163 ASP A N 1
ATOM 1301 C CA . ASP A 1 163 ? -22.963 -14.274 29.669 1.00 45.25 163 ASP A CA 1
ATOM 1302 C C . ASP A 1 163 ? -21.963 -13.895 30.785 1.00 45.25 163 ASP A C 1
ATOM 1304 O O . ASP A 1 163 ? -21.444 -14.740 31.516 1.00 45.25 163 ASP A O 1
ATOM 1308 N N . MET A 1 164 ? -21.725 -12.601 30.995 1.00 49.84 164 MET A N 1
ATOM 1309 C CA . MET A 1 164 ? -20.910 -12.098 32.109 1.00 49.84 164 MET A CA 1
ATOM 1310 C C . MET A 1 164 ? -21.851 -11.607 33.204 1.00 49.84 164 MET A C 1
ATOM 1312 O O . MET A 1 164 ? -22.046 -10.404 33.366 1.00 49.84 164 MET A O 1
ATOM 1316 N N . GLY A 1 165 ? -22.487 -12.574 33.875 1.00 47.84 165 GLY A N 1
ATOM 1317 C CA . GLY A 1 165 ? -23.629 -12.396 34.771 1.00 47.84 165 GLY A CA 1
ATOM 1318 C C . GLY A 1 165 ? -23.646 -11.069 35.525 1.00 47.84 165 GLY A C 1
ATOM 1319 O O . GLY A 1 165 ? -22.658 -10.699 36.163 1.00 47.84 165 GLY A O 1
ATOM 1320 N N . GLU A 1 166 ? -24.794 -10.387 35.457 1.00 46.53 166 GLU A N 1
ATOM 1321 C CA . GLU A 1 166 ? -25.130 -9.197 36.237 1.00 46.53 166 GLU A CA 1
ATOM 1322 C C . GLU A 1 166 ? -24.849 -9.442 37.728 1.00 46.53 166 GLU A C 1
ATOM 1324 O O . GLU A 1 166 ? -25.717 -9.816 38.519 1.00 46.53 166 GLU A O 1
ATOM 1329 N N . ARG A 1 167 ? -23.603 -9.232 38.157 1.00 50.16 167 ARG A N 1
ATOM 1330 C CA . ARG A 1 167 ? -23.296 -9.052 39.566 1.00 50.16 167 ARG A CA 1
ATOM 1331 C C . ARG A 1 167 ? -23.978 -7.748 39.946 1.00 50.16 167 ARG A C 1
ATOM 1333 O O . ARG A 1 167 ? -23.550 -6.681 39.520 1.00 50.16 167 ARG A O 1
ATOM 1340 N N . GLN A 1 168 ? -25.051 -7.868 40.723 1.00 48.19 168 GLN A N 1
ATOM 1341 C CA . GLN A 1 168 ? -25.924 -6.807 41.238 1.00 48.19 168 GLN A CA 1
ATOM 1342 C C . GLN A 1 168 ? -25.217 -5.767 42.144 1.00 48.19 168 GLN A C 1
ATOM 1344 O O . GLN A 1 168 ? -25.786 -5.311 43.133 1.00 48.19 168 GLN A O 1
ATOM 1349 N N . SER A 1 169 ? -23.975 -5.368 41.863 1.00 46.47 169 SER A N 1
ATOM 1350 C CA . SER A 1 169 ? -23.300 -4.278 42.572 1.00 46.47 169 SER A CA 1
ATOM 1351 C C . SER A 1 169 ? -23.329 -3.018 41.712 1.00 46.47 169 SER A C 1
ATOM 1353 O O . SER A 1 169 ? -22.782 -3.009 40.610 1.00 46.47 169 SER A O 1
ATOM 1355 N N . GLY A 1 170 ? -23.996 -1.982 42.222 1.00 52.16 170 GLY A N 1
ATOM 1356 C CA . GLY A 1 170 ? -24.352 -0.757 41.509 1.00 52.16 170 GLY A CA 1
ATOM 1357 C C . GLY A 1 170 ? -23.240 -0.101 40.685 1.00 52.16 170 GLY A C 1
ATOM 1358 O O . GLY A 1 170 ? -22.076 -0.119 41.068 1.00 52.16 170 GLY A O 1
ATOM 1359 N N . ASP A 1 171 ? -23.665 0.483 39.559 1.00 55.88 171 ASP A N 1
ATOM 1360 C CA . ASP A 1 171 ? -23.033 1.468 38.658 1.00 55.88 171 ASP A CA 1
ATOM 1361 C C . ASP A 1 171 ? -21.590 1.262 38.141 1.00 55.88 171 ASP A C 1
ATOM 1363 O O . ASP A 1 171 ? -21.255 1.813 37.093 1.00 55.88 171 ASP A O 1
ATOM 1367 N N . ILE A 1 172 ? -20.744 0.449 38.777 1.00 55.19 172 ILE A N 1
ATOM 1368 C CA . ILE A 1 172 ? -19.321 0.259 38.425 1.00 55.19 172 ILE A CA 1
ATOM 1369 C C . ILE A 1 172 ? -19.126 -0.924 37.448 1.00 55.19 172 ILE A C 1
ATOM 1371 O O . ILE A 1 172 ? -18.065 -1.094 36.854 1.00 55.19 172 ILE A O 1
ATOM 1375 N N . GLY A 1 173 ? -20.167 -1.729 37.205 1.00 57.88 173 GLY A N 1
ATOM 1376 C CA . GLY A 1 173 ? -20.108 -2.895 36.310 1.00 57.88 173 GLY A CA 1
ATOM 1377 C C . GLY A 1 173 ? -20.130 -2.583 34.805 1.00 57.88 173 GLY A C 1
ATOM 1378 O O . GLY A 1 173 ? -19.949 -3.485 33.986 1.00 57.88 173 GLY A O 1
ATOM 1379 N N . LEU A 1 174 ? -20.354 -1.328 34.403 1.00 66.12 174 LEU A N 1
ATOM 1380 C CA . LEU A 1 174 ? -20.472 -0.963 32.991 1.00 66.12 174 LEU A CA 1
ATOM 1381 C C . LEU A 1 174 ? -19.093 -0.990 32.314 1.00 66.12 174 LEU A C 1
ATOM 1383 O O . LEU A 1 174 ? -18.306 -0.060 32.421 1.00 66.12 174 LEU A O 1
ATOM 1387 N N . GLY A 1 175 ? -18.812 -2.078 31.594 1.00 75.19 175 GLY A N 1
ATOM 1388 C CA . GLY A 1 175 ? -17.638 -2.208 30.724 1.00 75.19 175 GLY A CA 1
ATOM 1389 C C . GLY A 1 175 ? -16.539 -3.155 31.190 1.00 75.19 175 GLY A C 1
ATOM 1390 O O . GLY A 1 175 ? -15.604 -3.358 30.423 1.00 75.19 175 GLY A O 1
ATOM 1391 N N . GLN A 1 176 ? -16.688 -3.806 32.348 1.00 85.94 176 GLN A N 1
ATOM 1392 C CA . GLN A 1 176 ? -15.729 -4.814 32.819 1.00 85.94 176 GLN A CA 1
ATOM 1393 C C . GLN A 1 176 ? -15.552 -5.954 31.808 1.00 85.94 176 GLN A C 1
ATOM 1395 O O . GLN A 1 176 ? -14.432 -6.254 31.425 1.00 85.94 176 GLN A O 1
ATOM 1400 N N . GLY A 1 177 ? -16.647 -6.528 31.293 1.00 86.44 177 GLY A N 1
ATOM 1401 C CA . GLY A 1 177 ? -16.556 -7.615 30.309 1.00 86.44 177 GLY A CA 1
ATOM 1402 C C . GLY A 1 177 ? -15.852 -7.207 29.008 1.00 86.44 177 GLY A C 1
ATOM 1403 O O . GLY A 1 177 ? -15.146 -8.010 28.411 1.00 86.44 177 GLY A O 1
ATOM 1404 N N . CYS A 1 178 ? -15.986 -5.940 28.600 1.00 88.25 178 CYS A N 1
ATOM 1405 C CA . CYS A 1 178 ? -15.277 -5.403 27.439 1.00 88.25 178 CYS A CA 1
ATOM 1406 C C . CYS A 1 178 ? -13.785 -5.232 27.740 1.00 88.25 178 CYS A C 1
ATOM 1408 O O . CYS A 1 178 ? -12.943 -5.637 26.944 1.00 88.25 178 CYS A O 1
ATOM 1410 N N . ALA A 1 179 ? -13.455 -4.688 28.914 1.00 90.19 179 ALA A N 1
ATOM 1411 C CA . ALA A 1 179 ? -12.077 -4.584 29.368 1.00 90.19 179 ALA A CA 1
ATOM 1412 C C . ALA A 1 179 ? -11.413 -5.966 29.446 1.00 90.19 179 ALA A C 1
ATOM 1414 O O . ALA A 1 179 ? -10.343 -6.138 28.875 1.00 90.19 179 ALA A O 1
ATOM 1415 N N . ASP A 1 180 ? -12.070 -6.954 30.052 1.00 90.69 180 ASP A N 1
ATOM 1416 C CA . ASP A 1 180 ? -11.563 -8.324 30.173 1.00 90.69 180 ASP A CA 1
ATOM 1417 C C . ASP A 1 180 ? -11.318 -8.969 28.802 1.00 90.69 180 ASP A C 1
ATOM 1419 O O . ASP A 1 180 ? -10.255 -9.549 28.584 1.00 90.69 180 ASP A O 1
ATOM 1423 N N . ALA A 1 181 ? -12.241 -8.798 27.848 1.00 91.50 181 ALA A N 1
ATOM 1424 C CA . ALA A 1 181 ? -12.065 -9.285 26.480 1.00 91.50 181 ALA A CA 1
ATOM 1425 C C . ALA A 1 181 ? -10.858 -8.632 25.779 1.00 91.50 181 ALA A C 1
ATOM 1427 O O . ALA A 1 181 ? -10.072 -9.310 25.122 1.00 91.50 181 ALA A O 1
ATOM 1428 N N . ILE A 1 182 ? -10.647 -7.323 25.957 1.00 91.94 182 ILE A N 1
ATOM 1429 C CA . ILE A 1 182 ? -9.469 -6.636 25.400 1.00 91.94 182 ILE A CA 1
ATOM 1430 C C . ILE A 1 182 ? -8.183 -7.118 26.082 1.00 91.94 182 ILE A C 1
ATOM 1432 O O . ILE A 1 182 ? -7.165 -7.299 25.417 1.00 91.94 182 ILE A O 1
ATOM 1436 N N . VAL A 1 183 ? -8.206 -7.335 27.400 1.00 93.69 183 VAL A N 1
ATOM 1437 C CA . VAL A 1 183 ? -7.063 -7.878 28.150 1.00 93.69 183 VAL A CA 1
ATOM 1438 C C . VAL A 1 183 ? -6.699 -9.275 27.654 1.00 93.69 183 VAL A C 1
ATOM 1440 O O . VAL A 1 183 ? -5.513 -9.567 27.481 1.00 93.69 183 VAL A O 1
ATOM 1443 N N . GLU A 1 184 ? -7.695 -10.118 27.386 1.00 94.19 184 GLU A N 1
ATOM 1444 C CA . GLU A 1 184 ? -7.516 -11.443 26.796 1.00 94.19 184 GLU A CA 1
ATOM 1445 C C . GLU A 1 184 ? -6.850 -11.354 25.416 1.00 94.19 184 GLU A C 1
ATOM 1447 O O . GLU A 1 184 ? -5.811 -11.984 25.207 1.00 94.19 184 GLU A O 1
ATOM 1452 N N . LEU A 1 185 ? -7.368 -10.510 24.513 1.00 94.06 185 LEU A N 1
ATOM 1453 C CA . LEU A 1 185 ? -6.781 -10.299 23.183 1.00 94.06 185 LEU A CA 1
ATOM 1454 C C . LEU A 1 185 ? -5.329 -9.815 23.268 1.00 94.06 185 LEU A C 1
ATOM 1456 O O . LEU A 1 185 ? -4.440 -10.375 22.628 1.00 94.06 185 LEU A O 1
ATOM 1460 N N . LEU A 1 186 ? -5.054 -8.808 24.101 1.00 93.12 186 LEU A N 1
ATOM 1461 C CA . LEU A 1 186 ? -3.701 -8.283 24.294 1.00 93.12 186 LEU A CA 1
ATOM 1462 C C . LEU A 1 186 ? -2.744 -9.341 24.850 1.00 93.12 186 LEU A C 1
ATOM 1464 O O . LEU A 1 186 ? -1.588 -9.405 24.425 1.00 93.12 186 LEU A O 1
ATOM 1468 N N . SER A 1 187 ? -3.228 -10.192 25.754 1.00 93.69 187 SER A N 1
ATOM 1469 C CA . SER A 1 187 ? -2.451 -11.309 26.296 1.00 93.69 187 SER A CA 1
ATOM 1470 C C . SER A 1 187 ? -2.147 -12.351 25.217 1.00 93.69 187 SER A C 1
ATOM 1472 O O . SER A 1 187 ? -1.004 -12.795 25.112 1.00 93.69 187 SER A O 1
ATOM 1474 N N . GLY A 1 188 ? -3.122 -12.677 24.359 1.00 93.12 188 GLY A N 1
ATOM 1475 C CA . GLY A 1 188 ? -2.934 -13.551 23.194 1.00 93.12 188 GLY A CA 1
ATOM 1476 C C . GLY A 1 188 ? -1.924 -13.005 22.179 1.00 93.12 188 GLY A C 1
ATOM 1477 O O . GLY A 1 188 ? -1.181 -13.766 21.564 1.00 93.12 188 GLY A O 1
ATOM 1478 N N . LEU A 1 189 ? -1.810 -11.678 22.072 1.00 90.94 189 LEU A N 1
ATOM 1479 C CA . LEU A 1 189 ? -0.794 -11.007 21.254 1.00 90.94 189 LEU A CA 1
ATOM 1480 C C . LEU A 1 189 ? 0.610 -10.989 21.893 1.00 90.94 189 LEU A C 1
ATOM 1482 O O . LEU A 1 189 ? 1.561 -10.523 21.256 1.00 90.94 189 LEU A O 1
ATOM 1486 N N . GLY A 1 190 ? 0.766 -11.520 23.111 1.00 92.81 190 GLY A N 1
ATOM 1487 C CA . GLY A 1 190 ? 2.033 -11.589 23.841 1.00 92.81 190 GLY A CA 1
ATOM 1488 C C . GLY A 1 190 ? 2.331 -10.359 24.703 1.00 92.81 190 GLY A C 1
ATOM 1489 O O . GLY A 1 190 ? 3.469 -10.180 25.141 1.00 92.81 190 GLY A O 1
ATOM 1490 N N . HIS A 1 191 ? 1.345 -9.494 24.954 1.00 92.50 191 HIS A N 1
ATOM 1491 C CA . HIS A 1 191 ? 1.504 -8.383 25.887 1.00 92.50 191 HIS A CA 1
ATOM 1492 C C . HIS A 1 191 ? 1.185 -8.817 27.316 1.00 92.50 191 HIS A C 1
ATOM 1494 O O . HIS A 1 191 ? 0.204 -9.502 27.580 1.00 92.50 191 HIS A O 1
ATOM 1500 N N . GLN A 1 192 ? 1.985 -8.348 28.268 1.00 94.00 192 GLN A N 1
ATOM 1501 C CA . GLN A 1 192 ? 1.606 -8.387 29.674 1.00 94.00 192 GLN A CA 1
ATOM 1502 C C . GLN A 1 192 ? 0.684 -7.198 29.965 1.00 94.00 192 GLN A C 1
ATOM 1504 O O . GLN A 1 192 ? 0.892 -6.101 29.437 1.00 94.00 192 GLN A O 1
ATOM 1509 N N . VAL A 1 193 ? -0.339 -7.420 30.791 1.00 92.50 193 VAL A N 1
ATOM 1510 C CA . VAL A 1 193 ? -1.311 -6.398 31.196 1.00 92.50 193 VAL A CA 1
ATOM 1511 C C . VAL A 1 193 ? -1.202 -6.161 32.700 1.00 92.50 193 VAL A C 1
ATOM 1513 O O . VAL A 1 193 ? -1.176 -7.100 33.493 1.00 92.50 193 VAL A O 1
ATOM 1516 N N . TRP A 1 194 ? -1.150 -4.892 33.099 1.00 91.31 194 TRP A N 1
ATOM 1517 C CA . TRP A 1 194 ? -1.020 -4.452 34.483 1.00 91.31 194 TRP A CA 1
ATOM 1518 C C . TRP A 1 194 ? -2.190 -3.575 34.909 1.00 91.31 194 TRP A C 1
ATOM 1520 O O . TRP A 1 194 ? -2.617 -2.677 34.179 1.00 91.31 194 TRP A O 1
ATOM 1530 N N . SER A 1 195 ? -2.605 -3.776 36.161 1.00 79.69 195 SER A N 1
ATOM 1531 C CA . SER A 1 195 ? -3.485 -2.880 36.915 1.00 79.69 195 SER A CA 1
ATOM 1532 C C . SER A 1 195 ? -4.802 -2.532 36.205 1.00 79.69 195 SER A C 1
ATOM 1534 O O . SER A 1 195 ? -5.028 -1.349 35.949 1.00 79.69 195 SER A O 1
ATOM 1536 N N . PRO A 1 196 ? -5.681 -3.511 35.902 1.00 80.44 196 PRO A N 1
ATOM 1537 C CA . PRO A 1 196 ? -7.063 -3.210 35.547 1.00 80.44 196 PRO A CA 1
ATOM 1538 C C . PRO A 1 196 ? -7.746 -2.573 36.755 1.00 80.44 196 PRO A C 1
ATOM 1540 O O . PRO A 1 196 ? -8.016 -3.224 37.763 1.00 80.44 196 PRO A O 1
ATOM 1543 N N . LEU A 1 197 ? -7.951 -1.264 36.671 1.00 81.88 197 LEU A N 1
ATOM 1544 C CA . LEU A 1 197 ? -8.595 -0.474 37.706 1.00 81.88 197 LEU A CA 1
ATOM 1545 C C . LEU A 1 197 ? -9.851 0.175 37.121 1.00 81.88 197 LEU A C 1
ATOM 1547 O O . LEU A 1 197 ? -9.782 0.741 36.022 1.00 81.88 197 LEU A O 1
ATOM 1551 N N . PRO A 1 198 ? -10.982 0.146 37.845 1.00 83.75 198 PRO A N 1
ATOM 1552 C CA . PRO A 1 198 ? -12.126 0.956 37.471 1.00 83.75 198 PRO A CA 1
ATOM 1553 C C . PRO A 1 198 ? -11.731 2.437 37.533 1.00 83.75 198 PRO A C 1
ATOM 1555 O O . PRO A 1 198 ? -11.005 2.870 38.433 1.00 83.75 198 PRO A O 1
ATOM 1558 N N . THR A 1 199 ? -12.186 3.219 36.561 1.00 79.69 199 THR A N 1
ATOM 1559 C CA . THR A 1 199 ? -12.046 4.677 36.559 1.00 79.69 199 THR A CA 1
ATOM 1560 C C . THR A 1 199 ? -13.267 5.320 37.215 1.00 79.69 199 THR A C 1
ATOM 1562 O O . THR A 1 199 ? -14.324 4.702 37.343 1.00 79.69 199 THR A O 1
ATOM 1565 N N . THR A 1 200 ? -13.131 6.576 37.641 1.00 74.25 200 THR A N 1
ATOM 1566 C CA . THR A 1 200 ? -14.231 7.355 38.239 1.00 74.25 200 THR A CA 1
ATOM 1567 C C . THR A 1 200 ? -15.411 7.542 37.284 1.00 74.25 200 THR A C 1
ATOM 1569 O O . THR A 1 200 ? -16.549 7.653 37.731 1.00 74.25 200 THR A O 1
ATOM 1572 N N . ASP A 1 201 ? -15.157 7.482 35.974 1.00 71.50 201 ASP A N 1
ATOM 1573 C CA . ASP A 1 201 ? -16.103 7.877 34.927 1.00 71.50 201 ASP A CA 1
ATOM 1574 C C . ASP A 1 201 ? -16.723 6.652 34.236 1.00 71.50 201 ASP A C 1
ATOM 1576 O O . ASP A 1 201 ? -16.832 6.597 33.008 1.00 71.50 201 ASP A O 1
ATOM 1580 N N . LYS A 1 202 ? -17.093 5.631 35.024 1.00 68.50 202 LYS A N 1
ATOM 1581 C CA . LYS A 1 202 ? -17.751 4.397 34.541 1.00 68.50 202 LYS A CA 1
ATOM 1582 C C . LYS A 1 202 ? -16.962 3.678 33.431 1.00 68.50 202 LYS A C 1
ATOM 1584 O O . LYS A 1 202 ? -17.538 3.193 32.456 1.00 68.50 202 LYS A O 1
ATOM 1589 N N . GLY A 1 203 ? -15.637 3.638 33.564 1.00 85.25 203 GLY A N 1
ATOM 1590 C CA . GLY A 1 203 ? -14.739 2.976 32.622 1.00 85.25 203 GLY A CA 1
ATOM 1591 C C . GLY A 1 203 ? -13.685 2.118 33.311 1.00 85.25 203 GLY A C 1
ATOM 1592 O O . GLY A 1 203 ? -13.677 1.960 34.530 1.00 85.25 203 GLY A O 1
ATOM 1593 N N . TRP A 1 204 ? -12.779 1.569 32.512 1.00 89.62 204 TRP A N 1
ATOM 1594 C CA . TRP A 1 204 ? -11.676 0.727 32.965 1.00 89.62 204 TRP A CA 1
ATOM 1595 C C . TRP A 1 204 ? -10.370 1.226 32.380 1.00 89.62 204 TRP A C 1
ATOM 1597 O O . TRP A 1 204 ? -10.296 1.522 31.193 1.00 89.62 204 TRP A O 1
ATOM 1607 N N . ARG A 1 205 ? -9.333 1.314 33.210 1.00 91.50 205 ARG A N 1
ATOM 1608 C CA . ARG A 1 205 ? -7.980 1.669 32.784 1.00 91.50 205 ARG A CA 1
ATOM 1609 C C . ARG A 1 205 ? -7.039 0.527 33.112 1.00 91.50 205 ARG A C 1
ATOM 1611 O O . ARG A 1 205 ? -7.041 0.038 34.236 1.00 91.50 205 ARG A O 1
ATOM 1618 N N . PHE A 1 206 ? -6.183 0.167 32.168 1.00 92.12 206 PHE A N 1
ATOM 1619 C CA . PHE A 1 206 ? -5.049 -0.723 32.410 1.00 92.12 206 PHE A CA 1
ATOM 1620 C C . PHE A 1 206 ? -3.840 -0.292 31.588 1.00 92.12 206 PHE A C 1
ATOM 1622 O O . PHE A 1 206 ? -3.947 0.483 30.639 1.00 92.12 206 PHE A O 1
ATOM 1629 N N . SER A 1 207 ? -2.660 -0.765 31.979 1.00 92.75 207 SER A N 1
ATOM 1630 C CA . SER A 1 207 ? -1.429 -0.580 31.204 1.00 92.75 207 SER A CA 1
ATOM 1631 C C . SER A 1 207 ? -1.009 -1.893 30.562 1.00 92.75 207 SER A C 1
ATOM 1633 O O . SER A 1 207 ? -1.269 -2.947 31.128 1.00 92.75 207 SER A O 1
ATOM 1635 N N . PHE A 1 208 ? -0.340 -1.859 29.413 1.00 93.38 208 PHE A N 1
ATOM 1636 C CA . PHE A 1 208 ? 0.134 -3.077 28.754 1.00 93.38 208 PHE A CA 1
ATOM 1637 C C . PHE A 1 208 ? 1.396 -2.859 27.911 1.00 93.38 208 PHE A C 1
ATOM 1639 O O . PHE A 1 208 ? 1.811 -1.727 27.650 1.00 93.38 208 PHE A O 1
ATOM 1646 N N . GLY A 1 209 ? 2.040 -3.956 27.513 1.00 90.31 209 GLY A N 1
ATOM 1647 C CA . GLY A 1 209 ? 3.256 -3.949 26.704 1.00 90.31 209 GLY A CA 1
ATOM 1648 C C . GLY A 1 209 ? 4.034 -5.269 26.787 1.00 90.31 209 GLY A C 1
ATOM 1649 O O . GLY A 1 209 ? 3.755 -6.096 27.650 1.00 90.31 209 GLY A O 1
ATOM 1650 N N . PRO A 1 210 ? 5.001 -5.501 25.880 1.00 85.94 210 PRO A N 1
ATOM 1651 C CA . PRO A 1 210 ? 5.708 -6.785 25.784 1.00 85.94 210 PRO A CA 1
ATOM 1652 C C . PRO A 1 210 ? 6.658 -7.055 26.965 1.00 85.94 210 PRO A C 1
ATOM 1654 O O . PRO A 1 210 ? 6.873 -8.200 27.340 1.00 85.94 210 PRO A O 1
ATOM 1657 N N . SER A 1 211 ? 7.226 -6.005 27.566 1.00 87.06 211 SER A N 1
ATOM 1658 C CA . SER A 1 211 ? 8.229 -6.117 28.639 1.00 87.06 211 SER A CA 1
ATOM 1659 C C . SER A 1 211 ? 8.058 -5.072 29.752 1.00 87.06 211 SER A C 1
ATOM 1661 O O . SER A 1 211 ? 8.986 -4.816 30.517 1.00 87.06 211 SER A O 1
ATOM 1663 N N . GLY A 1 212 ? 6.901 -4.410 29.809 1.00 84.06 212 GLY A N 1
ATOM 1664 C CA . GLY A 1 212 ? 6.572 -3.369 30.787 1.00 84.06 212 GLY A CA 1
ATOM 1665 C C . GLY A 1 212 ? 5.376 -2.505 30.353 1.00 84.06 212 GLY A C 1
ATOM 1666 O O . GLY A 1 212 ? 4.961 -2.590 29.191 1.00 84.06 212 GLY A O 1
ATOM 1667 N N . PRO A 1 213 ? 4.825 -1.663 31.252 1.00 80.62 213 PRO A N 1
ATOM 1668 C CA . PRO A 1 213 ? 3.659 -0.821 30.979 1.00 80.62 213 PRO A CA 1
ATOM 1669 C C . PRO A 1 213 ? 4.035 0.343 30.053 1.00 80.62 213 PRO A C 1
ATOM 1671 O O . PRO A 1 213 ? 4.344 1.450 30.495 1.00 80.62 213 PRO A O 1
ATOM 1674 N N . ARG A 1 214 ? 4.043 0.080 28.744 1.00 84.19 214 ARG A N 1
ATOM 1675 C CA . ARG A 1 214 ? 4.359 1.074 27.708 1.00 84.19 214 ARG A CA 1
ATOM 1676 C C . ARG A 1 214 ? 3.115 1.783 27.203 1.00 84.19 214 ARG A C 1
ATOM 1678 O O . ARG A 1 214 ? 3.173 2.969 26.897 1.00 84.19 214 ARG A O 1
ATOM 1685 N N . PHE A 1 215 ? 2.006 1.068 27.118 1.00 89.00 215 PHE A N 1
ATOM 1686 C CA . PHE A 1 215 ? 0.736 1.589 26.648 1.00 89.00 215 PHE A CA 1
ATOM 1687 C C . PHE A 1 215 ? -0.244 1.693 27.810 1.00 89.00 215 PHE A C 1
ATOM 1689 O O . PHE A 1 215 ? -0.168 0.910 28.754 1.00 89.00 215 PHE A O 1
ATOM 1696 N N . THR A 1 216 ? -1.172 2.641 27.740 1.00 90.19 216 THR A N 1
ATOM 1697 C CA . THR A 1 216 ? -2.381 2.634 28.573 1.00 90.19 216 THR A CA 1
ATOM 1698 C C . THR A 1 216 ? -3.605 2.478 27.706 1.00 90.19 216 THR A C 1
ATOM 1700 O O . THR A 1 216 ? -3.682 3.106 26.653 1.00 90.19 216 THR A O 1
ATOM 1703 N N . CYS A 1 217 ? -4.549 1.684 28.184 1.00 90.69 217 CYS A N 1
ATOM 1704 C CA . CYS A 1 217 ? -5.832 1.430 27.570 1.00 90.69 217 CYS A CA 1
ATOM 1705 C C . CYS A 1 217 ? -6.931 1.972 28.488 1.00 90.69 217 CYS A C 1
ATOM 1707 O O . CYS A 1 217 ? -7.000 1.536 29.638 1.00 90.69 217 CYS A O 1
ATOM 1709 N N . ASP A 1 218 ? -7.761 2.896 28.003 1.00 90.06 218 ASP A N 1
ATOM 1710 C CA . ASP A 1 218 ? -8.966 3.361 28.702 1.00 90.06 218 ASP A CA 1
ATOM 1711 C C . ASP A 1 218 ? -10.211 2.881 27.954 1.00 90.06 218 ASP A C 1
ATOM 1713 O O . ASP A 1 218 ? -10.413 3.249 26.801 1.00 90.06 218 ASP A O 1
ATOM 1717 N N . VAL A 1 219 ? -11.053 2.082 28.600 1.00 90.50 219 VAL A N 1
ATOM 1718 C CA . VAL A 1 219 ? -12.301 1.536 28.058 1.00 90.50 219 VAL A CA 1
ATOM 1719 C C . VAL A 1 219 ? -13.477 2.279 28.680 1.00 90.50 219 VAL A C 1
ATOM 1721 O O . VAL A 1 219 ? -13.645 2.272 29.896 1.00 90.50 219 VAL A O 1
ATOM 1724 N N . HIS A 1 220 ? -14.314 2.895 27.854 1.00 87.00 220 HIS A N 1
ATOM 1725 C CA . HIS A 1 220 ? -15.493 3.650 28.269 1.00 87.00 220 HIS A CA 1
ATOM 1726 C C . HIS A 1 220 ? -16.734 3.120 27.557 1.00 87.00 220 HIS A C 1
ATOM 1728 O O . HIS A 1 220 ? -16.728 2.953 26.338 1.00 87.00 220 HIS A O 1
ATOM 1734 N N . LYS A 1 221 ? -17.823 2.897 28.295 1.00 86.69 221 LYS A N 1
ATOM 1735 C CA . LYS A 1 221 ? -19.121 2.561 27.700 1.00 86.69 221 LYS A CA 1
ATOM 1736 C C . LYS A 1 221 ? -19.902 3.842 27.392 1.00 86.69 221 LYS A C 1
ATOM 1738 O O . LYS A 1 221 ? -20.129 4.656 28.280 1.00 86.69 221 LYS A O 1
ATOM 1743 N N . MET A 1 222 ? -20.341 4.004 26.146 1.00 83.88 222 MET A N 1
ATOM 1744 C CA . MET A 1 222 ? -21.078 5.164 25.634 1.00 83.88 222 MET A CA 1
ATOM 1745 C C . MET A 1 222 ? -22.435 4.716 25.072 1.00 83.88 222 MET A C 1
ATOM 1747 O O . MET A 1 222 ? -22.639 4.627 23.863 1.00 83.88 222 MET A O 1
ATOM 1751 N N . GLY A 1 223 ? -23.384 4.401 25.956 1.00 86.25 223 GLY A N 1
ATOM 1752 C CA . GLY A 1 223 ? -24.654 3.791 25.550 1.00 86.25 223 GLY A CA 1
ATOM 1753 C C . GLY A 1 223 ? -24.448 2.339 25.108 1.00 86.25 223 GLY A C 1
ATOM 1754 O O . GLY A 1 223 ? -24.050 1.506 25.922 1.00 86.25 223 GLY A O 1
ATOM 1755 N N . GLU A 1 224 ? -24.715 2.044 23.834 1.00 84.38 224 GLU A N 1
ATOM 1756 C CA . GLU A 1 224 ? -24.517 0.716 23.221 1.00 84.38 224 GLU A CA 1
ATOM 1757 C C . GLU A 1 224 ? -23.111 0.502 22.648 1.00 84.38 224 GLU A C 1
ATOM 1759 O O . GLU A 1 224 ? -22.759 -0.614 22.270 1.00 84.38 224 GLU A O 1
ATOM 1764 N N . THR A 1 225 ? -22.308 1.560 22.538 1.00 85.62 225 THR A N 1
ATOM 1765 C CA . THR A 1 225 ? -20.953 1.472 21.990 1.00 85.62 225 THR A CA 1
ATOM 1766 C C . THR A 1 225 ? -19.917 1.506 23.102 1.00 85.62 225 THR A C 1
ATOM 1768 O O . THR A 1 225 ? -20.143 2.037 24.193 1.00 85.62 225 THR A O 1
ATOM 1771 N N . TYR A 1 226 ? -18.753 0.943 22.816 1.00 87.75 226 TYR A N 1
ATOM 1772 C CA . TYR A 1 226 ? -17.566 1.055 23.642 1.00 87.75 226 TYR A CA 1
ATOM 1773 C C . TYR A 1 226 ? -16.543 1.925 22.923 1.00 87.75 226 TYR A C 1
ATOM 1775 O O . TYR A 1 226 ? -16.393 1.867 21.703 1.00 87.75 226 TYR A O 1
ATOM 1783 N N . ARG A 1 227 ? -15.842 2.749 23.697 1.00 86.62 227 ARG A N 1
ATOM 1784 C CA . ARG A 1 227 ? -14.687 3.520 23.253 1.00 86.62 227 ARG A CA 1
ATOM 1785 C C . ARG A 1 227 ? -13.463 3.029 23.983 1.00 86.62 227 ARG A C 1
ATOM 1787 O O . ARG A 1 227 ? -13.464 2.992 25.209 1.00 86.62 227 ARG A O 1
ATOM 1794 N N . VAL A 1 228 ? -12.419 2.718 23.238 1.00 87.81 228 VAL A N 1
ATOM 1795 C CA . VAL A 1 228 ? -11.147 2.275 23.787 1.00 87.81 228 VAL A CA 1
ATOM 1796 C C . VAL A 1 228 ? -10.060 3.228 23.330 1.00 87.81 228 VAL A C 1
ATOM 1798 O O . VAL A 1 228 ? -9.776 3.326 22.142 1.00 87.81 228 VAL A O 1
ATOM 1801 N N . LEU A 1 229 ? -9.458 3.950 24.268 1.00 87.19 229 LEU A N 1
ATOM 1802 C CA . LEU A 1 229 ? -8.295 4.796 24.029 1.00 87.19 229 LEU A CA 1
ATOM 1803 C C . LEU A 1 229 ? -7.027 4.007 24.286 1.00 87.19 229 LEU A C 1
ATOM 1805 O O . LEU A 1 229 ? -6.823 3.554 25.407 1.00 87.19 229 LEU A O 1
ATOM 1809 N N . VAL A 1 230 ? -6.127 3.957 23.310 1.00 87.19 230 VAL A N 1
ATOM 1810 C CA . VAL A 1 230 ? -4.778 3.425 23.507 1.00 87.19 230 VAL A CA 1
ATOM 1811 C C . VAL A 1 230 ? -3.756 4.558 23.396 1.00 87.19 230 VAL A C 1
ATOM 1813 O O . VAL A 1 230 ? -3.589 5.179 22.346 1.00 87.19 230 VAL A O 1
ATOM 1816 N N . GLU A 1 231 ? -3.037 4.838 24.485 1.00 85.12 231 GLU A N 1
ATOM 1817 C CA . GLU A 1 231 ? -1.963 5.839 24.518 1.00 85.12 231 GLU A CA 1
ATOM 1818 C C . GLU A 1 231 ? -0.585 5.188 24.700 1.00 85.12 231 GLU A C 1
ATOM 1820 O O . GLU A 1 231 ? -0.392 4.389 25.610 1.00 85.12 231 GLU A O 1
ATOM 1825 N N . ASP A 1 232 ? 0.412 5.601 23.910 1.00 85.44 232 ASP A N 1
ATOM 1826 C CA . ASP A 1 232 ? 1.828 5.266 24.136 1.00 85.44 232 ASP A CA 1
ATOM 1827 C C . ASP A 1 232 ? 2.441 6.191 25.204 1.00 85.44 232 ASP A C 1
ATOM 1829 O O . ASP A 1 232 ? 2.662 7.389 24.974 1.00 85.44 232 ASP A O 1
ATOM 1833 N N . LYS A 1 233 ? 2.716 5.639 26.391 1.00 84.31 233 LYS A N 1
ATOM 1834 C CA . LYS A 1 233 ? 3.411 6.318 27.496 1.00 84.31 233 LYS A CA 1
ATOM 1835 C C . LYS A 1 233 ? 4.922 6.373 27.301 1.00 84.31 233 LYS A C 1
ATOM 1837 O O . LYS A 1 233 ? 5.559 7.204 27.940 1.00 84.31 233 LYS A O 1
ATOM 1842 N N . GLY A 1 234 ? 5.490 5.573 26.395 1.00 75.38 234 GLY A N 1
ATOM 1843 C CA . GLY A 1 234 ? 6.913 5.621 26.047 1.00 75.38 234 GLY A CA 1
ATOM 1844 C C . GLY A 1 234 ? 7.333 6.921 25.351 1.00 75.38 234 GLY A C 1
ATOM 1845 O O . GLY A 1 234 ? 8.521 7.167 25.163 1.00 75.38 234 GLY A O 1
ATOM 1846 N N . ARG A 1 235 ? 6.371 7.773 24.979 1.00 69.69 235 ARG A N 1
ATOM 1847 C CA . ARG A 1 235 ? 6.622 9.074 24.356 1.00 69.69 235 ARG A CA 1
ATOM 1848 C C . ARG A 1 2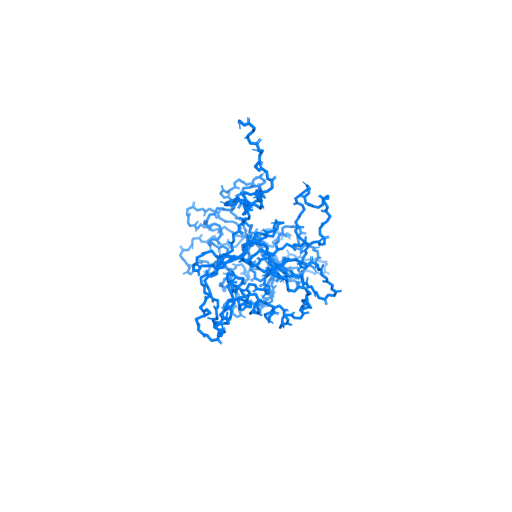35 ? 6.940 10.148 25.379 1.00 69.69 235 ARG A C 1
ATOM 1850 O O . ARG A 1 235 ? 6.114 10.464 26.242 1.00 69.69 235 ARG A O 1
ATOM 1857 N N . THR A 1 236 ? 8.083 10.798 25.192 1.00 69.06 236 THR A N 1
ATOM 1858 C CA . THR A 1 236 ? 8.445 11.980 25.971 1.00 69.06 236 THR A CA 1
ATOM 1859 C C . THR A 1 236 ? 7.511 13.151 25.645 1.00 69.06 236 THR A C 1
ATOM 1861 O O . THR A 1 236 ? 6.856 13.192 24.600 1.00 69.06 236 THR A O 1
ATOM 1864 N N . PHE A 1 237 ? 7.449 14.143 26.537 1.00 56.16 237 PHE A N 1
ATOM 1865 C CA . PHE A 1 237 ? 6.742 15.401 26.273 1.00 56.16 237 PHE A CA 1
ATOM 1866 C C . PHE A 1 237 ? 7.226 16.066 24.973 1.00 56.16 237 PHE A C 1
ATOM 1868 O O . PHE A 1 237 ? 6.419 16.573 24.200 1.00 56.16 237 PHE A O 1
ATOM 1875 N N . VAL A 1 238 ? 8.530 15.982 24.697 1.00 49.53 238 VAL A N 1
ATOM 1876 C CA . VAL A 1 238 ? 9.165 16.492 23.476 1.00 49.53 238 VAL A CA 1
ATOM 1877 C C . VAL A 1 238 ? 8.612 15.784 22.235 1.00 49.53 238 VAL A C 1
ATOM 1879 O O . VAL A 1 238 ? 8.210 16.448 21.283 1.00 49.53 238 VAL A O 1
ATOM 1882 N N . ASP A 1 239 ? 8.489 14.454 22.251 1.00 57.22 239 ASP A N 1
ATOM 1883 C CA . ASP A 1 239 ? 7.936 13.705 21.111 1.00 57.22 239 ASP A CA 1
ATOM 1884 C C . ASP A 1 239 ? 6.479 14.082 20.813 1.00 57.22 239 ASP A C 1
ATOM 1886 O O . ASP A 1 239 ? 6.067 14.127 19.649 1.00 57.22 239 ASP A O 1
ATOM 1890 N N . LYS A 1 240 ? 5.706 14.386 21.864 1.00 62.56 240 LYS A N 1
ATOM 1891 C CA . LYS A 1 240 ? 4.323 14.868 21.748 1.00 62.56 240 LYS A CA 1
ATOM 1892 C C . LYS A 1 240 ? 4.277 16.296 21.199 1.00 62.56 240 LYS A C 1
ATOM 1894 O O . LYS A 1 240 ? 3.503 16.560 20.282 1.00 62.56 240 LYS A O 1
ATOM 1899 N N . LEU A 1 241 ? 5.131 17.186 21.709 1.00 46.44 241 LEU A N 1
ATOM 1900 C CA . LEU A 1 241 ? 5.192 18.598 21.320 1.00 46.44 241 LEU A CA 1
ATOM 1901 C C . LEU A 1 241 ? 5.579 18.774 19.845 1.00 46.44 241 LEU A C 1
ATOM 1903 O O . LEU A 1 241 ? 4.975 19.572 19.135 1.00 46.44 241 LEU A O 1
ATOM 1907 N N . PHE A 1 242 ? 6.534 17.978 19.362 1.00 51.75 242 PHE A N 1
ATOM 1908 C CA . PHE A 1 242 ? 7.001 18.028 17.974 1.00 51.75 242 PHE A CA 1
ATOM 1909 C C . PHE A 1 242 ? 6.215 17.121 17.020 1.00 51.75 242 PHE A C 1
ATOM 1911 O O . PHE A 1 242 ? 6.629 16.942 15.877 1.00 51.75 242 PHE A O 1
ATOM 1918 N N . LYS A 1 243 ? 5.088 16.539 17.463 1.00 64.00 243 LYS A N 1
ATOM 1919 C CA . LYS A 1 243 ? 4.236 15.646 16.656 1.00 64.00 243 LYS A CA 1
ATOM 1920 C C . LYS A 1 243 ? 5.030 14.547 15.938 1.00 64.00 243 LYS A C 1
ATOM 1922 O O . LYS A 1 243 ? 4.687 14.168 14.817 1.00 64.00 243 LYS A O 1
ATOM 1927 N N . ARG A 1 244 ? 6.095 14.032 16.568 1.00 51.22 244 ARG A N 1
ATOM 1928 C CA . ARG A 1 244 ? 6.910 12.971 15.964 1.00 51.22 244 ARG A CA 1
ATOM 1929 C C . ARG A 1 244 ? 6.014 11.774 15.641 1.00 51.22 244 AR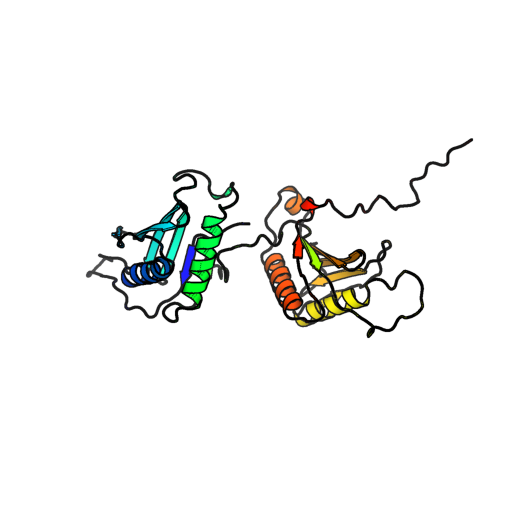G A C 1
ATOM 1931 O O . ARG A 1 244 ? 5.102 11.497 16.432 1.00 51.22 244 ARG A O 1
ATOM 1938 N N . PRO A 1 245 ? 6.241 11.052 14.535 1.00 54.66 245 PRO A N 1
ATOM 1939 C CA . PRO A 1 245 ? 5.475 9.852 14.222 1.00 54.66 245 PRO A CA 1
ATOM 1940 C C . PRO A 1 245 ? 5.698 8.798 15.315 1.00 54.66 245 PRO A C 1
ATOM 1942 O O . PRO A 1 245 ? 6.792 8.750 15.888 1.00 54.66 245 PRO A O 1
ATOM 1945 N N . PRO A 1 246 ? 4.669 8.029 15.702 1.00 64.19 246 PRO A N 1
ATOM 1946 C CA . PRO A 1 246 ? 4.781 6.972 16.694 1.00 64.19 246 PRO A CA 1
ATOM 1947 C C . PRO A 1 246 ? 5.903 6.017 16.380 1.00 64.19 246 PRO A C 1
ATOM 1949 O O . PRO A 1 246 ? 6.308 5.839 15.238 1.00 64.19 246 PRO A O 1
ATOM 1952 N N . THR A 1 247 ? 6.407 5.420 17.452 1.00 70.94 247 THR A N 1
ATOM 1953 C CA . THR A 1 247 ? 7.413 4.377 17.327 1.00 70.94 247 THR A CA 1
ATOM 1954 C C . THR A 1 247 ? 6.844 3.234 16.488 1.00 70.94 247 THR A C 1
ATOM 1956 O O . THR A 1 247 ? 5.650 2.950 16.605 1.00 70.94 247 THR A O 1
ATOM 1959 N N . ALA A 1 248 ? 7.676 2.585 15.667 1.00 70.56 248 ALA A N 1
ATOM 1960 C CA . ALA A 1 248 ? 7.264 1.437 14.852 1.00 70.56 248 ALA A CA 1
ATOM 1961 C C . ALA A 1 248 ? 6.499 0.397 15.692 1.00 70.56 248 ALA A C 1
ATOM 1963 O O . ALA A 1 248 ? 5.426 -0.050 15.302 1.00 70.56 248 ALA A O 1
ATOM 1964 N N . LEU A 1 249 ? 6.966 0.162 16.926 1.00 75.81 249 LEU A N 1
ATOM 1965 C CA . LEU A 1 249 ? 6.309 -0.710 17.899 1.00 75.81 249 LEU A CA 1
ATOM 1966 C C . LEU A 1 249 ? 4.857 -0.307 18.219 1.00 75.81 249 LEU A C 1
ATOM 1968 O O . LEU A 1 249 ? 4.012 -1.175 18.400 1.00 75.81 249 LEU A O 1
ATOM 1972 N N . HIS A 1 250 ? 4.544 0.989 18.318 1.00 79.31 250 HIS A N 1
ATOM 1973 C CA . HIS A 1 250 ? 3.168 1.439 18.562 1.00 79.31 250 HIS A CA 1
ATOM 1974 C C . HIS A 1 250 ? 2.270 1.182 17.350 1.00 79.31 250 HIS A C 1
ATOM 1976 O O . HIS A 1 250 ? 1.141 0.738 17.530 1.00 79.31 250 HIS A O 1
ATOM 1982 N N . GLY A 1 251 ? 2.775 1.423 16.136 1.00 75.19 251 GLY A N 1
ATOM 1983 C CA . GLY A 1 251 ? 2.047 1.115 14.903 1.00 75.19 251 GLY A CA 1
ATOM 1984 C C . GLY A 1 251 ? 1.748 -0.379 14.779 1.00 75.19 251 GLY A C 1
ATOM 1985 O O . GLY A 1 251 ? 0.597 -0.757 14.583 1.00 75.19 251 GLY A O 1
ATOM 1986 N N . GLU A 1 252 ? 2.760 -1.219 14.994 1.00 79.56 252 GLU A N 1
ATOM 1987 C CA . GLU A 1 252 ? 2.623 -2.679 14.986 1.00 79.56 252 GLU A CA 1
ATOM 1988 C C . GLU A 1 252 ? 1.626 -3.164 16.049 1.00 79.56 252 GLU A C 1
ATOM 1990 O O . GLU A 1 252 ? 0.723 -3.940 15.749 1.00 79.56 252 GLU A O 1
ATOM 1995 N N . THR A 1 253 ? 1.734 -2.656 17.281 1.00 84.00 253 THR A N 1
ATOM 1996 C CA . THR A 1 253 ? 0.828 -3.023 18.384 1.00 84.00 253 THR A CA 1
ATOM 1997 C C . THR A 1 253 ? -0.628 -2.692 18.048 1.00 84.00 253 THR A C 1
ATOM 1999 O O . THR A 1 253 ? -1.507 -3.527 18.247 1.00 84.00 253 THR A O 1
ATOM 2002 N N . LEU A 1 254 ? -0.902 -1.491 17.522 1.00 84.69 254 LEU A N 1
ATOM 2003 C CA . LEU A 1 254 ? -2.262 -1.098 17.137 1.00 84.69 254 LEU A CA 1
ATOM 2004 C C . LEU A 1 254 ? -2.780 -1.900 15.941 1.00 84.69 254 LEU A C 1
ATOM 2006 O O . LEU A 1 254 ? -3.951 -2.263 15.927 1.00 84.69 254 LEU A O 1
ATOM 2010 N N . SER A 1 255 ? -1.920 -2.202 14.966 1.00 79.75 255 SER A N 1
ATOM 2011 C CA . SER A 1 255 ? -2.280 -3.027 13.809 1.00 79.75 255 SER A CA 1
ATOM 2012 C C . SER A 1 255 ? -2.665 -4.446 14.234 1.00 79.75 255 SER A C 1
ATOM 2014 O O . SER A 1 255 ? -3.730 -4.932 13.855 1.00 79.75 255 SER A O 1
ATOM 2016 N N . ARG A 1 256 ? -1.867 -5.075 15.104 1.00 85.75 256 ARG A N 1
ATOM 2017 C CA . ARG A 1 256 ? -2.157 -6.411 15.642 1.00 85.75 256 ARG A CA 1
ATOM 2018 C C . ARG A 1 256 ? -3.405 -6.425 16.520 1.00 85.75 256 ARG A C 1
ATOM 2020 O O . ARG A 1 256 ? -4.199 -7.353 16.421 1.00 85.75 256 ARG A O 1
ATOM 2027 N N . LEU A 1 257 ? -3.611 -5.389 17.336 1.00 87.94 257 LEU A N 1
ATOM 2028 C CA . LEU A 1 257 ? -4.842 -5.240 18.114 1.00 87.94 257 LEU A CA 1
ATOM 2029 C C . LEU A 1 257 ? -6.066 -5.072 17.206 1.00 87.94 257 LEU A C 1
ATOM 2031 O O . LEU A 1 257 ? -7.097 -5.672 17.477 1.00 87.94 257 LEU A O 1
ATOM 2035 N N . ASN A 1 258 ? -5.959 -4.294 16.127 1.00 86.06 258 ASN A N 1
ATOM 2036 C CA . ASN A 1 258 ? -7.044 -4.145 15.161 1.00 86.06 258 ASN A CA 1
ATOM 2037 C C . ASN A 1 258 ? -7.407 -5.480 14.500 1.00 86.06 258 ASN A C 1
ATOM 2039 O O . ASN A 1 258 ? -8.584 -5.820 14.450 1.00 86.06 258 ASN A O 1
ATOM 2043 N N . ALA A 1 259 ? -6.409 -6.241 14.041 1.00 81.75 259 ALA A N 1
ATOM 2044 C CA . ALA A 1 259 ? -6.634 -7.566 13.468 1.00 81.75 259 ALA A CA 1
ATOM 2045 C C . ALA A 1 259 ? -7.330 -8.496 14.476 1.00 81.75 259 ALA A C 1
ATOM 2047 O O . ALA A 1 259 ? -8.367 -9.072 14.169 1.00 81.75 259 ALA A O 1
ATOM 2048 N N . ALA A 1 260 ? -6.829 -8.542 15.714 1.00 88.31 260 ALA A N 1
ATOM 2049 C CA . ALA A 1 260 ? -7.407 -9.362 16.774 1.00 88.31 260 ALA A CA 1
ATOM 2050 C C . ALA A 1 260 ? -8.853 -8.962 17.124 1.00 88.31 260 ALA A C 1
ATOM 2052 O O . ALA A 1 260 ? -9.694 -9.827 17.340 1.00 88.31 260 ALA A O 1
ATOM 2053 N N . LEU A 1 261 ? -9.164 -7.660 17.151 1.00 87.81 261 LEU A N 1
ATOM 2054 C CA . LEU A 1 261 ? -10.533 -7.177 17.348 1.00 87.81 261 LEU A CA 1
ATOM 2055 C C . LEU A 1 261 ? -11.443 -7.567 16.175 1.00 87.81 261 LEU A C 1
ATOM 2057 O O . LEU A 1 261 ? -12.590 -7.924 16.405 1.00 87.81 261 LEU A O 1
ATOM 2061 N N . ALA A 1 262 ? -10.954 -7.494 14.936 1.00 83.94 262 ALA A N 1
ATOM 2062 C CA . ALA A 1 262 ? -11.736 -7.824 13.744 1.00 83.94 262 ALA A CA 1
ATOM 2063 C C . ALA A 1 262 ? -12.032 -9.327 13.608 1.00 83.94 262 ALA A C 1
ATOM 2065 O O . ALA A 1 262 ? -13.080 -9.697 13.082 1.00 83.94 262 ALA A O 1
ATOM 2066 N N . GLU A 1 263 ? -11.123 -10.183 14.076 1.00 88.81 263 GLU A N 1
ATOM 2067 C CA . GLU A 1 263 ? -11.290 -11.642 14.080 1.00 88.81 263 GLU A CA 1
ATOM 2068 C C . GLU A 1 263 ? -12.195 -12.139 15.216 1.00 88.81 263 GLU A C 1
ATOM 2070 O O . GLU A 1 263 ? -12.795 -13.211 15.110 1.00 88.81 263 GLU A O 1
ATOM 2075 N N . ASP A 1 264 ? -12.306 -11.378 16.305 1.00 90.31 264 ASP A N 1
ATOM 2076 C CA . ASP A 1 264 ? -13.069 -11.778 17.479 1.00 90.31 264 ASP A CA 1
ATOM 2077 C C . ASP A 1 264 ? -14.564 -11.421 17.331 1.00 90.31 264 ASP A C 1
ATOM 2079 O O . ASP A 1 264 ? -14.933 -10.242 17.306 1.00 90.31 264 ASP A O 1
ATOM 2083 N N . PRO A 1 265 ? -15.471 -12.420 17.296 1.00 91.38 265 PRO A N 1
ATOM 2084 C CA . PRO A 1 265 ? -16.891 -12.209 17.010 1.00 91.38 265 PRO A CA 1
ATOM 2085 C C . PRO A 1 265 ? -17.636 -11.394 18.078 1.00 91.38 265 PRO A C 1
ATOM 2087 O O . PRO A 1 265 ? -18.778 -10.982 17.834 1.00 91.38 265 PRO A O 1
ATOM 2090 N N . ARG A 1 266 ? -17.022 -11.163 19.251 1.00 90.88 266 ARG A N 1
ATOM 2091 C CA . ARG A 1 266 ? -17.560 -10.298 20.313 1.00 90.88 266 ARG A CA 1
ATOM 2092 C C . ARG A 1 266 ? -17.564 -8.828 19.899 1.00 90.88 266 ARG A C 1
ATOM 2094 O O . ARG A 1 266 ? -18.371 -8.062 20.427 1.00 90.88 266 ARG A O 1
ATOM 2101 N N . PHE A 1 267 ? -16.697 -8.430 18.968 1.00 90.00 267 PHE A N 1
ATOM 2102 C CA . PHE A 1 267 ? -16.537 -7.053 18.513 1.00 90.00 267 PHE A CA 1
ATOM 2103 C C . PHE A 1 267 ? -17.109 -6.888 17.101 1.00 90.00 267 PHE A C 1
ATOM 2105 O O . PHE A 1 267 ? -16.864 -7.684 16.200 1.00 90.00 267 PHE A O 1
ATOM 2112 N N . ARG A 1 268 ? -17.916 -5.846 16.895 1.00 88.06 268 ARG A N 1
ATOM 2113 C CA . ARG A 1 268 ? -18.555 -5.519 15.614 1.00 88.06 268 ARG A CA 1
ATOM 2114 C C . ARG A 1 268 ? -18.511 -4.017 15.376 1.00 88.06 268 ARG A C 1
ATOM 2116 O O . ARG A 1 268 ? -18.376 -3.233 16.313 1.00 88.06 268 ARG A O 1
ATOM 2123 N N . GLU A 1 269 ? -18.667 -3.613 14.117 1.00 87.44 269 GLU A N 1
ATOM 2124 C CA . GLU A 1 269 ? -18.695 -2.192 13.730 1.00 87.44 269 GLU A CA 1
ATOM 2125 C C . GLU A 1 269 ? -17.467 -1.425 14.264 1.00 87.44 269 GLU A C 1
ATOM 2127 O O . GLU A 1 269 ? -17.594 -0.365 14.874 1.00 87.44 269 GLU A O 1
ATOM 2132 N N . ILE A 1 270 ? -16.272 -1.999 14.089 1.00 84.31 270 ILE A N 1
ATOM 2133 C CA . ILE A 1 270 ? -15.018 -1.420 14.580 1.00 84.31 270 ILE A CA 1
ATOM 2134 C C . ILE A 1 270 ? -14.666 -0.199 13.730 1.00 84.31 270 ILE A C 1
ATOM 2136 O O . ILE A 1 270 ? -14.445 -0.301 12.526 1.00 84.31 270 ILE A O 1
ATOM 2140 N N . ILE A 1 271 ? -14.613 0.968 14.366 1.00 81.00 271 ILE A N 1
ATOM 2141 C CA . ILE A 1 271 ? -14.328 2.258 13.745 1.00 81.00 271 ILE A CA 1
ATOM 2142 C C . ILE A 1 271 ? -13.182 2.918 14.507 1.00 81.00 271 ILE A C 1
ATOM 2144 O O . ILE A 1 271 ? -13.326 3.345 15.654 1.00 81.00 271 ILE A O 1
ATOM 2148 N N . TRP A 1 272 ? -12.043 3.082 13.846 1.00 77.50 272 TRP A N 1
ATOM 2149 C CA . TRP A 1 272 ? -10.932 3.856 14.392 1.00 77.50 272 TRP A CA 1
ATOM 2150 C C . TRP A 1 272 ? -11.145 5.344 14.139 1.00 77.50 272 TRP A C 1
ATOM 2152 O O . TRP A 1 272 ? -11.451 5.756 13.021 1.00 77.50 272 TRP A O 1
ATOM 2162 N N . ARG A 1 273 ? -10.973 6.164 15.179 1.00 76.19 273 ARG A N 1
ATOM 2163 C CA . ARG A 1 273 ? -11.106 7.622 15.085 1.00 76.19 273 ARG A CA 1
ATOM 2164 C C . ARG A 1 273 ? -9.888 8.348 15.628 1.00 76.19 273 ARG A C 1
ATOM 2166 O O . ARG A 1 273 ? -9.187 7.881 16.530 1.00 76.19 273 ARG A O 1
ATOM 2173 N N . HIS A 1 274 ? -9.675 9.549 15.102 1.00 66.25 274 HIS A N 1
ATOM 2174 C CA . HIS A 1 274 ? -8.679 10.466 15.634 1.00 66.25 274 HIS A CA 1
ATOM 2175 C C . HIS A 1 274 ? -9.234 11.206 16.875 1.00 66.25 274 HIS A C 1
ATOM 2177 O O . HIS A 1 274 ? -10.376 11.670 16.834 1.00 66.25 274 HIS A O 1
ATOM 2183 N N . PRO A 1 275 ? -8.451 11.391 17.962 1.00 62.62 275 PRO A N 1
ATOM 2184 C CA . PRO A 1 275 ? -8.882 12.137 19.159 1.00 62.62 275 PRO A CA 1
ATOM 2185 C C . PRO A 1 275 ? -9.411 13.548 18.848 1.00 62.62 275 PRO A C 1
ATOM 2187 O O . PRO A 1 275 ? -10.379 14.010 19.449 1.00 62.62 275 PRO A O 1
ATOM 2190 N N . ASP A 1 276 ? -8.788 14.226 17.884 1.00 61.81 276 ASP A N 1
ATOM 2191 C CA . ASP A 1 276 ? -9.153 15.596 17.497 1.00 61.81 276 ASP A CA 1
ATOM 2192 C C . ASP A 1 276 ? -10.482 15.705 16.715 1.00 61.81 276 ASP A C 1
ATOM 2194 O O . ASP A 1 276 ? -11.002 16.807 16.580 1.00 61.81 276 ASP A O 1
ATOM 2198 N N . GLU A 1 277 ? -11.068 14.606 16.219 1.00 57.38 277 GLU A N 1
ATOM 2199 C CA . GLU A 1 277 ? -12.319 14.660 15.433 1.00 57.38 277 GLU A CA 1
ATOM 2200 C C . GLU A 1 277 ? -13.571 14.914 16.282 1.00 57.38 277 GLU A C 1
ATOM 2202 O O . GLU A 1 277 ? -14.592 15.357 15.756 1.00 57.38 277 GLU A O 1
ATOM 2207 N N . ARG A 1 278 ? -13.526 14.630 17.589 1.00 56.66 278 ARG A N 1
ATOM 2208 C CA . ARG A 1 278 ? -14.678 14.816 18.493 1.00 56.66 278 ARG A CA 1
ATOM 2209 C C . ARG A 1 278 ? -14.344 15.521 19.809 1.00 56.66 278 ARG A C 1
ATOM 2211 O O . ARG A 1 278 ? -15.231 15.670 20.645 1.00 56.66 278 ARG A O 1
ATOM 2218 N N . GLY A 1 279 ? -13.102 15.980 19.976 1.00 51.34 279 GLY A N 1
ATOM 2219 C CA . GLY A 1 279 ? -12.585 16.447 21.261 1.00 51.34 279 GLY A CA 1
ATOM 2220 C C . GLY A 1 279 ? -12.336 15.275 22.216 1.00 51.34 279 GLY A C 1
ATOM 2221 O O . GLY A 1 279 ? -13.003 14.240 22.151 1.00 51.34 279 GLY A O 1
ATOM 2222 N N . ARG A 1 280 ? -11.349 15.412 23.110 1.00 53.62 280 ARG A N 1
ATOM 2223 C CA . ARG A 1 280 ? -11.171 14.443 24.203 1.00 53.62 280 ARG A CA 1
ATOM 2224 C C . ARG A 1 280 ? -12.475 14.377 25.011 1.00 53.62 280 ARG A C 1
ATOM 2226 O O . ARG A 1 280 ? -13.089 15.428 25.193 1.00 53.62 280 ARG A O 1
ATOM 2233 N N . PRO A 1 281 ? -12.882 13.201 25.528 1.00 52.78 281 PRO A N 1
ATOM 2234 C CA . PRO A 1 281 ? -13.873 13.155 26.595 1.00 52.78 281 PRO A CA 1
ATOM 2235 C C . PRO A 1 281 ? -13.432 14.146 27.667 1.00 52.78 281 PRO A C 1
ATOM 2237 O O . PRO A 1 281 ? -12.269 14.125 28.081 1.00 52.78 281 PRO A O 1
ATOM 2240 N N . ASP A 1 282 ? -14.320 15.074 27.993 1.00 52.66 282 ASP A N 1
ATOM 2241 C CA . ASP A 1 282 ? -14.036 16.233 28.826 1.00 52.66 282 ASP A CA 1
ATOM 2242 C C . ASP A 1 282 ? -13.768 15.734 30.257 1.00 52.66 282 ASP A C 1
ATOM 2244 O O . ASP A 1 282 ? -14.689 15.600 31.056 1.00 52.66 282 ASP A O 1
ATOM 2248 N N . ARG A 1 283 ? -12.511 15.355 30.549 1.00 54.88 283 ARG A N 1
ATOM 2249 C CA . ARG A 1 283 ? -12.088 14.734 31.823 1.00 54.88 283 ARG A CA 1
ATOM 2250 C C . ARG A 1 283 ? -12.401 15.605 33.041 1.00 54.88 283 ARG A C 1
ATOM 2252 O O . ARG A 1 283 ? -12.446 15.089 34.150 1.00 54.88 283 ARG A O 1
ATOM 2259 N N . ASP A 1 284 ? -12.612 16.898 32.824 1.00 50.41 284 ASP A N 1
ATOM 2260 C CA . ASP A 1 284 ? -12.744 17.890 33.886 1.00 50.41 284 ASP A CA 1
ATOM 2261 C C . ASP A 1 284 ? -14.192 18.359 34.096 1.00 50.41 284 ASP A C 1
ATOM 2263 O O . ASP A 1 284 ? -14.452 19.128 35.019 1.00 50.41 284 ASP A O 1
ATOM 2267 N N . ARG A 1 285 ? -15.163 17.908 33.285 1.00 47.56 285 ARG A N 1
ATOM 2268 C CA . ARG A 1 285 ? -16.532 18.452 33.361 1.00 47.56 285 ARG A CA 1
ATOM 2269 C C . ARG A 1 285 ? -17.388 17.894 34.502 1.00 47.56 285 ARG A C 1
ATOM 2271 O O . ARG A 1 285 ? -18.367 18.538 34.862 1.00 47.56 285 ARG A O 1
ATOM 2278 N N . ASP A 1 286 ? -16.988 16.768 35.094 1.00 44.62 286 ASP A N 1
ATOM 2279 C CA . ASP A 1 286 ? -17.733 16.083 36.161 1.00 44.62 286 ASP A CA 1
ATOM 2280 C C . ASP A 1 286 ? -16.996 16.052 37.514 1.00 44.62 286 ASP A C 1
ATOM 2282 O O . ASP A 1 286 ? -17.414 15.336 38.424 1.00 44.62 286 ASP A O 1
ATOM 2286 N N . ASN A 1 287 ? -15.922 16.833 37.701 1.00 43.53 287 ASN A N 1
ATOM 2287 C CA . ASN A 1 287 ? -15.265 16.921 39.007 1.00 43.53 287 ASN A CA 1
ATOM 2288 C C . ASN A 1 287 ? -16.127 17.767 39.977 1.00 43.53 287 ASN A C 1
ATOM 2290 O O . ASN A 1 287 ? -16.214 18.985 39.803 1.00 43.53 287 ASN A O 1
ATOM 2294 N N . PRO A 1 288 ? -16.750 17.197 41.031 1.00 45.47 288 PRO A N 1
ATOM 2295 C CA . PRO A 1 288 ? -17.708 17.921 41.880 1.00 45.47 288 PRO A CA 1
ATOM 2296 C C . PRO A 1 288 ? -17.067 18.974 42.799 1.00 45.47 288 PRO A C 1
ATOM 2298 O O . PRO A 1 288 ? -17.761 19.600 43.601 1.00 45.47 288 PRO A O 1
ATOM 2301 N N . LEU A 1 289 ? -15.744 19.134 42.737 1.00 49.34 289 LEU A N 1
ATOM 2302 C CA . LEU A 1 289 ? -14.964 19.960 43.658 1.00 49.34 289 LEU A CA 1
ATOM 2303 C C . LEU A 1 289 ? -14.843 21.433 43.236 1.00 49.34 289 LEU A C 1
ATOM 2305 O O . LEU A 1 289 ? -14.399 22.236 44.051 1.00 49.34 289 LEU A O 1
ATOM 2309 N N . ASP A 1 290 ? -15.305 21.805 42.038 1.00 42.66 290 ASP A N 1
ATOM 2310 C CA . ASP A 1 290 ? -15.218 23.182 41.519 1.00 42.66 290 ASP A CA 1
ATOM 2311 C C . ASP A 1 290 ? -16.529 23.984 41.616 1.00 42.66 290 ASP A C 1
ATOM 2313 O O . ASP A 1 290 ? -16.695 24.997 40.940 1.00 42.66 290 ASP A O 1
ATOM 2317 N N . ASN A 1 291 ? -17.463 23.600 42.493 1.00 43.84 291 ASN A N 1
ATOM 2318 C CA . ASN A 1 291 ? -18.569 24.491 42.853 1.00 43.84 291 ASN A CA 1
ATOM 2319 C C . ASN A 1 291 ? -18.098 25.504 43.913 1.00 43.84 291 ASN A C 1
ATOM 2321 O O . ASN A 1 291 ? -17.959 25.126 45.082 1.00 43.84 291 ASN A O 1
ATOM 2325 N N . PRO A 1 292 ? -17.893 26.796 43.580 1.00 47.47 292 PRO A N 1
ATOM 2326 C CA . PRO A 1 292 ? -17.732 27.808 44.607 1.00 47.47 292 PRO A CA 1
ATOM 2327 C C . PRO A 1 292 ? -19.026 27.866 45.421 1.00 47.47 292 PRO A C 1
ATOM 2329 O O . PRO A 1 292 ? -20.113 28.104 44.890 1.00 47.47 292 PRO A O 1
ATOM 2332 N N . VAL A 1 293 ? -18.895 27.639 46.727 1.00 52.31 293 VAL A N 1
ATOM 2333 C CA . VAL A 1 293 ? -19.935 27.919 47.716 1.00 52.31 293 VAL A CA 1
ATOM 2334 C C . VAL A 1 293 ? -20.407 29.351 47.476 1.00 52.31 293 VAL A C 1
ATOM 2336 O O . VAL A 1 293 ? -19.675 30.311 47.712 1.00 52.31 293 VAL A O 1
ATOM 2339 N N . SER A 1 294 ? -21.623 29.494 46.954 1.00 50.19 294 SER A N 1
ATOM 2340 C CA . SER A 1 294 ? -22.292 30.784 46.884 1.00 50.19 294 SER A CA 1
ATOM 2341 C C . SER A 1 294 ? -22.695 31.150 48.305 1.00 50.19 294 SER A C 1
ATOM 2343 O O . SER A 1 294 ? -23.670 30.625 48.836 1.00 50.19 294 SER A O 1
ATOM 2345 N N . SER A 1 295 ? -21.895 32.002 48.939 1.00 53.91 295 SER A N 1
ATOM 2346 C CA . SER A 1 295 ? -22.244 32.649 50.199 1.00 53.91 295 SER A CA 1
ATOM 2347 C C . SER A 1 295 ? -23.393 33.625 49.944 1.00 53.91 295 SER A C 1
ATOM 2349 O O . SER A 1 295 ? -23.185 34.685 49.350 1.00 53.91 295 SER A O 1
ATOM 2351 N N . GLY A 1 296 ? -24.590 33.247 50.385 1.00 57.53 296 GLY A N 1
ATOM 2352 C CA . GLY A 1 296 ? -25.768 34.096 50.539 1.00 57.53 296 GLY A CA 1
ATOM 2353 C C . GLY A 1 296 ? -26.403 33.823 51.890 1.00 57.53 296 GLY A C 1
ATOM 2354 O O . GLY A 1 296 ? -26.426 32.633 52.279 1.00 57.53 296 GLY A O 1
#

Radius of gyration: 24.85 Å; chains: 1; bounding box: 57×50×75 Å

Foldseek 3Di:
DAFQQKKWWAFPDDFPWDDDPPGTPAFTCQVVVVVLQVLVVVVVKAKDRWDQPDQQHTKIWIDDPNWIKIWTWGDDVIIMIGIDTCRQDVDDDPPPDDDDPRVLVVQQSSLVSQVPDPRIDLMFGHHPVGPVPPDSHHSGRDPPCLPLFFKKKKKWFFPPPDPVDPPVDPQLPQCPVVVVVLCVLLVVVQKDKADFDGDPQSWTWIAIDNPDRQWIWIWDDDPRMIMIIIGGPVDDPVCNVVRPGHDPVVVVSVVSSVVSLVPDPRIHPIDMDDCVPPDHPPPPPPDPPPDDPPDD